Protein AF-A0A401YQS0-F1 (afdb_monomer)

pLDDT: mean 88.07, std 15.77, range [36.97, 98.5]

Secondary structure (DSSP, 8-state):
----S-HHHHHHHHHHHHTTPEEE-TT-----SSS-EEE--S--GGGB-TTS-B-S-EEEEEES-HHHHHHHHHHTT--EE--TT-SEEEEEEPPTTSPPPHHHHHHHHHHHHHTTT-EEESS--SSHHHHHHHHHHTTGGG-EEE--HHHHHHHB-TTS-B-S-EEEEEES-HHHHHHHHHTTSSEEE--SSTTS-EEEEPP--TT----------------

Mean predicted aligned error: 6.89 Å

Solvent-accessible surface area (backbone atoms only — not comparable to full-atom values): 12438 Å² total; per-residue (Å²): 133,80,78,71,47,38,60,47,55,52,53,18,51,52,49,37,44,78,73,62,34,44,81,39,59,56,84,62,80,83,69,66,92,85,56,34,34,41,30,44,53,86,78,55,75,86,24,42,46,90,81,23,45,38,73,33,73,41,64,29,41,38,34,46,61,63,48,59,54,33,44,33,26,11,60,50,68,43,50,48,33,37,66,81,90,50,56,56,50,70,29,38,34,46,34,63,89,53,80,85,36,50,48,30,33,47,32,53,42,26,52,58,38,37,77,70,69,29,44,41,41,69,41,65,22,69,44,69,72,57,31,52,52,53,37,53,78,71,64,21,79,76,16,29,37,32,32,26,33,60,52,42,70,69,15,40,48,44,76,38,36,49,73,34,68,37,64,27,49,67,48,55,63,62,68,62,50,50,59,48,55,46,70,46,71,41,48,68,47,75,49,97,47,89,92,45,54,35,29,42,33,37,72,80,57,95,83,68,91,73,93,72,92,73,87,70,86,72,83,81,84,81,134

Radius of gyration: 18.59 Å; Cα contacts (8 Å, |Δi|>4): 397; chains: 1; bounding box: 45×36×58 Å

Organism: NCBI:txid516124

Sequence (223 aa):
MTESTTGRYDAALDTLEDIGWTVLEADEEDVPEANPFLRLPVDEDDSFDADGNVVRELRVTWRGSAADAQVAFAAQGLVLVIPLTQDEGVATLLPQDTAARDLQRIMRVFAGLRARGYVAEGALAWANTDGWASVRSRGGDAGAVFWTTQNHENCFDRDCDLLLPLPLQWAGDERRLAEALAVCGLGVEVPDSEDVVFYLLPRSDASSASGVCRRTLASTGAG

Foldseek 3Di:
DPPDLQVLVVQLVVQCVVVFEAEAEQPDPDDPPPGWYKYFHNDCPVQADSNNFGPAKGKIWTAAQPQSSQLSSLLSQWWWQDDLVDRTDIIIIHTNPPDRALSSLQSVLLVVVVVVVAAEGEQCEQDPVVSVVVCVVSVRQQKYKYAHSVLQSVQAHSRRHGDAWRWIQMHHDQVVVVVSNVSSVFDWDRDPDNVGTITTGGPPDVPDDDDDDDPDPDPPDDD

Structure (mmCIF, N/CA/C/O backbone):
data_AF-A0A401YQS0-F1
#
_entry.id   AF-A0A401YQS0-F1
#
loop_
_atom_site.group_PDB
_atom_site.id
_atom_site.type_symbol
_atom_site.label_atom_id
_atom_site.label_alt_id
_atom_site.label_comp_id
_atom_site.label_asym_id
_atom_site.label_entity_id
_atom_site.label_seq_id
_atom_site.pdbx_PDB_ins_code
_atom_site.Cartn_x
_atom_site.Cartn_y
_atom_site.Cartn_z
_atom_site.occupancy
_atom_site.B_iso_or_equiv
_atom_site.auth_seq_id
_atom_site.auth_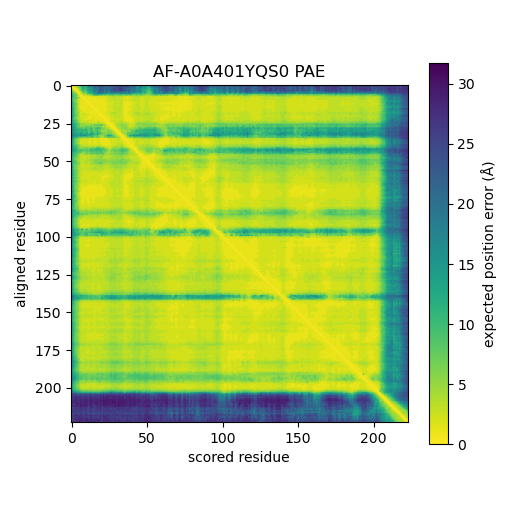comp_id
_atom_site.auth_asym_id
_atom_site.auth_atom_id
_atom_site.pdbx_PDB_model_num
ATOM 1 N N . MET A 1 1 ? -3.737 -3.316 -32.252 1.00 38.25 1 MET A N 1
ATOM 2 C CA . MET A 1 1 ? -4.085 -3.068 -30.845 1.00 38.25 1 MET A CA 1
ATOM 3 C C . MET A 1 1 ? -4.264 -4.425 -30.211 1.00 38.25 1 MET A C 1
ATOM 5 O O . MET A 1 1 ? -5.345 -4.990 -30.271 1.00 38.25 1 MET A O 1
ATOM 9 N N . THR A 1 2 ? -3.154 -5.011 -29.784 1.00 40.19 2 THR A N 1
ATOM 10 C CA . THR A 1 2 ? -3.142 -6.106 -28.820 1.00 40.19 2 THR A CA 1
ATOM 11 C C . THR A 1 2 ? -3.628 -5.495 -27.512 1.00 40.19 2 THR A C 1
ATOM 13 O O . THR A 1 2 ? -2.963 -4.620 -26.973 1.00 40.19 2 THR A O 1
ATOM 16 N N . GLU A 1 3 ? -4.850 -5.827 -27.093 1.00 44.94 3 GLU A N 1
ATOM 17 C CA . GLU A 1 3 ? -5.299 -5.547 -25.726 1.00 44.94 3 GLU A CA 1
ATOM 18 C C . GLU A 1 3 ? -4.303 -6.236 -24.795 1.00 44.94 3 GLU A C 1
ATOM 20 O O . GLU A 1 3 ? -4.101 -7.447 -24.915 1.00 44.94 3 GLU A O 1
ATOM 25 N N . SER A 1 4 ? -3.603 -5.447 -23.979 1.00 50.34 4 SER A N 1
ATOM 26 C CA . SER A 1 4 ? -2.529 -5.960 -23.142 1.00 50.34 4 SER A CA 1
ATOM 27 C C . SER A 1 4 ? -3.100 -6.958 -22.148 1.00 50.34 4 SER A C 1
ATOM 29 O O . SER A 1 4 ? -4.059 -6.681 -21.426 1.00 50.34 4 SER A O 1
ATOM 31 N N . THR A 1 5 ? -2.528 -8.154 -22.133 1.00 58.41 5 THR A N 1
ATOM 32 C CA . THR A 1 5 ? -2.899 -9.226 -21.216 1.00 58.41 5 THR A CA 1
ATOM 33 C C . THR A 1 5 ? -2.523 -8.903 -19.766 1.00 58.41 5 THR A C 1
ATOM 35 O O . THR A 1 5 ? -2.941 -9.639 -18.892 1.00 58.41 5 THR A O 1
ATOM 38 N N . THR A 1 6 ? -1.837 -7.793 -19.467 1.00 69.75 6 THR A N 1
ATOM 39 C CA . THR A 1 6 ? -1.218 -7.419 -18.174 1.00 69.75 6 THR A CA 1
ATOM 40 C C . THR A 1 6 ? -2.136 -6.708 -17.162 1.00 69.75 6 THR A C 1
ATOM 42 O O . THR A 1 6 ? -1.659 -6.019 -16.266 1.00 69.75 6 THR A O 1
ATOM 45 N N . GLY A 1 7 ? -3.458 -6.901 -17.211 1.00 86.38 7 GLY A N 1
ATOM 46 C CA . GLY A 1 7 ? -4.427 -5.990 -16.570 1.00 86.38 7 GLY A CA 1
ATOM 47 C C . GLY A 1 7 ? -4.255 -5.652 -15.071 1.00 86.38 7 GLY A C 1
ATOM 48 O O . GLY A 1 7 ? -4.685 -4.584 -14.647 1.00 86.38 7 GLY A O 1
ATOM 49 N N . ARG A 1 8 ? -3.633 -6.504 -14.238 1.00 89.94 8 ARG A N 1
ATOM 50 C CA . ARG A 1 8 ? -3.317 -6.152 -12.829 1.00 89.94 8 ARG A CA 1
ATOM 51 C C . ARG A 1 8 ? -2.070 -5.289 -12.691 1.00 89.94 8 ARG A C 1
ATOM 53 O O . ARG A 1 8 ? -2.001 -4.471 -11.780 1.00 89.94 8 ARG A O 1
ATOM 60 N N . TYR A 1 9 ? -1.081 -5.543 -13.536 1.00 92.06 9 TYR A N 1
ATOM 61 C CA . TYR A 1 9 ? 0.143 -4.764 -13.590 1.00 92.06 9 TYR A CA 1
ATOM 62 C C . TYR A 1 9 ? -0.173 -3.359 -14.092 1.00 92.06 9 TYR A C 1
ATOM 64 O O . TYR A 1 9 ? 0.108 -2.404 -13.377 1.00 92.06 9 TYR A O 1
ATOM 72 N N . ASP A 1 10 ? -0.914 -3.251 -15.195 1.00 92.56 10 ASP A N 1
ATOM 73 C CA . ASP A 1 10 ? -1.381 -1.972 -15.739 1.00 92.56 10 ASP A CA 1
ATOM 74 C C . ASP A 1 10 ? -2.199 -1.195 -14.701 1.00 92.56 10 ASP A C 1
ATOM 76 O O . ASP A 1 10 ? -1.913 -0.039 -14.425 1.00 92.56 10 ASP A O 1
ATOM 80 N N . ALA A 1 11 ? -3.131 -1.853 -14.002 1.00 93.88 11 ALA A N 1
ATOM 81 C CA . ALA A 1 11 ? -3.900 -1.200 -12.941 1.00 93.88 11 ALA A CA 1
ATOM 82 C C . ALA A 1 11 ? -3.031 -0.699 -11.767 1.00 93.88 11 ALA A C 1
ATOM 84 O O . ALA A 1 11 ? -3.423 0.231 -11.056 1.00 93.88 11 ALA A O 1
ATOM 85 N N . ALA A 1 12 ? -1.878 -1.327 -11.509 1.00 95.75 12 ALA A N 1
ATOM 86 C CA . ALA A 1 12 ? -0.927 -0.854 -10.505 1.00 95.75 12 ALA A CA 1
ATOM 87 C C . ALA A 1 12 ? -0.162 0.374 -11.016 1.00 95.75 12 ALA A C 1
ATOM 89 O O . ALA A 1 12 ? 0.041 1.310 -10.244 1.00 95.75 12 ALA A O 1
ATOM 90 N N . LEU A 1 13 ? 0.209 0.386 -12.300 1.00 95.75 13 LEU A N 1
ATOM 91 C CA . LEU A 1 13 ? 0.815 1.535 -12.973 1.00 95.75 13 LEU A CA 1
ATOM 92 C C . LEU A 1 13 ? -0.145 2.732 -12.996 1.00 95.75 13 LEU A C 1
ATOM 94 O O . LEU A 1 13 ? 0.231 3.798 -12.517 1.00 95.75 13 LEU A O 1
ATOM 98 N N . ASP A 1 14 ? -1.404 2.529 -13.393 1.00 96.06 14 ASP A N 1
ATOM 99 C CA . ASP A 1 14 ? -2.455 3.558 -13.365 1.00 96.06 14 ASP A CA 1
ATOM 100 C C . ASP A 1 14 ? -2.608 4.157 -11.956 1.00 96.06 14 ASP A C 1
ATOM 102 O O . ASP A 1 14 ? -2.698 5.369 -11.773 1.00 96.06 14 ASP A O 1
ATOM 106 N N . THR A 1 15 ? -2.581 3.300 -10.924 1.00 95.88 15 THR A N 1
ATOM 107 C CA . THR A 1 15 ? -2.663 3.741 -9.520 1.00 95.88 15 THR A CA 1
ATOM 108 C C . THR A 1 15 ? -1.482 4.640 -9.143 1.00 95.88 15 THR A C 1
ATOM 110 O O . THR A 1 15 ? -1.657 5.575 -8.363 1.00 95.88 15 THR A O 1
ATOM 113 N N . LEU A 1 16 ? -0.283 4.363 -9.665 1.00 96.69 16 LEU A N 1
ATOM 114 C CA . LEU A 1 16 ? 0.898 5.197 -9.440 1.00 96.69 16 LEU A CA 1
ATOM 115 C C . LEU A 1 16 ? 0.781 6.548 -10.149 1.00 96.69 16 LEU A C 1
ATOM 117 O O . LEU A 1 16 ? 1.064 7.583 -9.539 1.00 96.69 16 LEU A O 1
ATOM 121 N N . GLU A 1 17 ? 0.327 6.559 -11.398 1.00 96.12 17 GLU A N 1
ATOM 122 C CA . GLU A 1 17 ? 0.092 7.795 -12.149 1.00 96.12 17 GLU A CA 1
ATOM 123 C C . GLU A 1 17 ? -0.957 8.686 -11.472 1.00 96.12 17 GLU A C 1
ATOM 125 O O . GLU A 1 17 ? -0.738 9.891 -11.312 1.00 96.12 17 GLU A O 1
ATOM 130 N N . ASP A 1 18 ? -2.043 8.092 -10.966 1.00 95.50 18 ASP A N 1
ATOM 131 C CA . ASP A 1 18 ? -3.104 8.784 -10.222 1.00 95.50 18 ASP A CA 1
ATOM 132 C C . ASP A 1 18 ? -2.586 9.510 -8.966 1.00 95.50 18 ASP A C 1
ATOM 134 O O . ASP A 1 18 ? -3.153 10.528 -8.549 1.00 95.50 18 ASP A O 1
ATOM 138 N N . ILE A 1 19 ? -1.503 9.014 -8.358 1.00 93.94 19 ILE A N 1
ATOM 139 C CA . ILE A 1 19 ? -0.851 9.641 -7.196 1.00 93.94 19 ILE A CA 1
ATOM 140 C C . ILE A 1 19 ? 0.387 10.471 -7.576 1.00 93.94 19 ILE A C 1
ATOM 142 O O . ILE A 1 19 ? 1.111 10.939 -6.696 1.00 93.94 19 ILE A O 1
ATOM 146 N N . GLY A 1 20 ? 0.603 10.716 -8.871 1.00 94.94 20 GLY A N 1
ATOM 147 C CA . GLY A 1 20 ? 1.601 11.653 -9.387 1.00 94.94 20 GLY A CA 1
ATOM 148 C C . GLY A 1 20 ? 2.958 11.046 -9.740 1.00 94.94 20 GLY A C 1
ATOM 149 O O . GLY A 1 20 ? 3.924 11.797 -9.895 1.00 94.94 20 GLY A O 1
ATOM 150 N N . TRP A 1 21 ? 3.057 9.721 -9.861 1.00 96.31 21 TRP A N 1
ATOM 151 C CA . TRP A 1 21 ? 4.246 9.077 -10.421 1.00 96.31 21 TRP A CA 1
ATOM 152 C C . TRP A 1 21 ? 4.256 9.170 -11.943 1.00 96.31 21 TRP A C 1
ATOM 154 O O . TRP A 1 21 ? 3.218 9.256 -12.592 1.00 96.31 21 TRP A O 1
ATOM 164 N N . THR A 1 22 ? 5.452 9.134 -12.520 1.00 95.88 22 THR A N 1
ATOM 165 C CA . THR A 1 22 ? 5.647 8.989 -13.964 1.00 95.88 22 THR A CA 1
ATOM 166 C C . THR A 1 22 ? 6.037 7.551 -14.292 1.00 95.88 22 THR A C 1
ATOM 168 O O . THR A 1 22 ? 7.002 7.034 -13.726 1.00 95.88 22 THR A O 1
ATOM 171 N N . VAL A 1 23 ? 5.319 6.904 -15.208 1.00 95.12 23 VAL A N 1
ATOM 172 C CA . VAL A 1 23 ? 5.713 5.603 -15.763 1.00 95.12 23 VAL A CA 1
ATOM 173 C C . VAL A 1 23 ? 6.491 5.854 -17.053 1.00 95.12 23 VAL A C 1
ATOM 175 O O . VAL A 1 23 ? 6.006 6.552 -17.937 1.00 95.12 23 VAL A O 1
ATOM 178 N N . LEU A 1 24 ? 7.725 5.355 -17.117 1.00 94.38 24 LEU A N 1
ATOM 179 C CA . LEU A 1 24 ? 8.659 5.578 -18.223 1.00 94.38 24 LEU A CA 1
ATOM 180 C C . LEU A 1 24 ? 8.901 4.279 -18.983 1.00 94.38 24 LEU A C 1
ATOM 182 O O . LEU A 1 24 ? 9.140 3.230 -18.373 1.00 94.38 24 LEU A O 1
ATOM 186 N N . GLU A 1 25 ? 8.956 4.381 -20.304 1.00 92.94 25 GLU A N 1
ATOM 187 C CA . GLU A 1 25 ? 9.406 3.285 -21.158 1.00 92.94 25 GLU A CA 1
ATOM 188 C C . GLU A 1 25 ? 10.926 3.086 -21.039 1.00 92.94 25 GLU A C 1
ATOM 190 O O . GLU A 1 25 ? 11.682 3.954 -20.580 1.00 92.94 25 GLU A O 1
ATOM 195 N N . ALA A 1 26 ? 11.402 1.908 -21.436 1.00 89.00 26 ALA A N 1
ATOM 196 C CA . ALA A 1 26 ? 12.789 1.508 -21.221 1.00 89.00 26 ALA A CA 1
ATOM 197 C C . ALA A 1 26 ? 13.819 2.363 -21.981 1.00 89.00 26 ALA A C 1
ATOM 199 O O . ALA A 1 26 ? 14.946 2.539 -21.508 1.00 89.00 26 ALA A O 1
ATOM 200 N N . ASP A 1 27 ? 13.447 2.867 -23.157 1.00 87.19 27 ASP A N 1
ATOM 201 C CA . ASP A 1 27 ? 14.277 3.682 -24.047 1.00 87.19 27 ASP A CA 1
ATOM 202 C C . ASP A 1 27 ? 14.094 5.194 -23.842 1.00 87.19 27 ASP A C 1
ATOM 204 O O . ASP A 1 27 ? 14.745 5.993 -24.518 1.00 87.19 27 ASP A O 1
ATOM 208 N N . GLU A 1 28 ? 13.264 5.604 -22.881 1.00 87.88 28 GLU A N 1
ATOM 209 C CA . GLU A 1 28 ? 13.021 7.012 -22.591 1.00 87.88 28 GLU A CA 1
ATOM 210 C C . GLU A 1 28 ? 14.213 7.641 -21.848 1.00 87.88 28 GLU A C 1
ATOM 212 O O . GLU A 1 28 ? 14.493 7.333 -20.683 1.00 87.88 28 GLU A O 1
ATOM 217 N N . GLU A 1 29 ? 14.942 8.528 -22.535 1.00 80.25 29 GLU A N 1
ATOM 218 C CA . GLU A 1 29 ? 16.143 9.194 -22.007 1.00 80.25 29 GLU A CA 1
ATOM 219 C C . GLU A 1 29 ? 15.814 10.328 -21.019 1.00 80.25 29 GLU A C 1
ATOM 221 O O . GLU A 1 29 ? 16.579 10.573 -20.080 1.00 80.25 29 GLU A O 1
ATOM 226 N N . ASP A 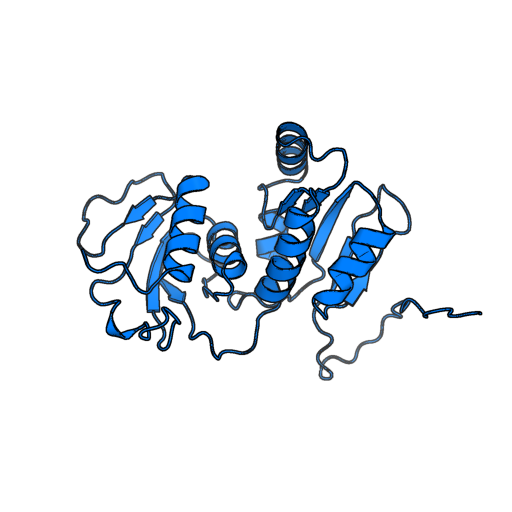1 30 ? 14.666 10.988 -21.195 1.00 83.31 30 ASP A N 1
ATOM 227 C CA . ASP A 1 30 ? 14.237 12.128 -20.387 1.00 83.31 30 ASP A CA 1
ATOM 228 C C . ASP A 1 30 ? 13.617 11.662 -19.061 1.00 83.31 30 ASP A C 1
ATOM 230 O O . ASP A 1 30 ? 12.409 11.500 -18.919 1.00 83.31 30 ASP A O 1
ATOM 234 N N . VAL A 1 31 ? 14.459 11.468 -18.044 1.00 80.62 31 VAL A N 1
ATOM 235 C CA . VAL A 1 31 ? 13.983 11.230 -16.674 1.00 80.62 31 VAL A CA 1
ATOM 236 C C . VAL A 1 31 ? 13.629 12.571 -16.036 1.00 80.62 31 VAL A C 1
ATOM 238 O O . VAL A 1 31 ? 14.514 13.422 -15.897 1.00 80.62 31 VAL A O 1
ATOM 241 N N . PRO A 1 32 ? 12.383 12.787 -15.581 1.00 77.88 32 PRO A N 1
ATOM 242 C CA . PRO A 1 32 ? 12.043 14.014 -14.877 1.00 77.88 32 PRO A CA 1
ATOM 243 C C . PRO A 1 32 ? 12.910 14.117 -13.622 1.00 77.88 32 PRO A C 1
ATOM 245 O O . PRO A 1 32 ? 12.854 13.223 -12.797 1.00 77.88 32 PRO A O 1
ATOM 248 N N . GLU A 1 33 ? 13.700 15.176 -13.421 1.00 76.75 33 GLU A N 1
ATOM 249 C CA . GLU A 1 33 ? 14.640 15.244 -12.281 1.00 76.75 33 GLU A CA 1
ATOM 250 C C . GLU A 1 33 ? 13.954 15.267 -10.904 1.00 76.75 33 GLU A C 1
ATOM 252 O O . GLU A 1 33 ? 14.551 14.812 -9.932 1.00 76.75 33 GLU A O 1
ATOM 257 N N . ALA A 1 34 ? 12.710 15.748 -10.809 1.00 78.88 34 ALA A N 1
ATOM 258 C CA . ALA A 1 34 ? 12.052 16.040 -9.530 1.00 78.88 34 ALA A CA 1
ATOM 259 C C . ALA A 1 34 ? 10.891 15.102 -9.144 1.00 78.88 34 ALA A C 1
ATOM 261 O O . ALA A 1 34 ? 10.449 15.152 -7.998 1.00 78.88 34 ALA A O 1
ATOM 262 N N . ASN A 1 35 ? 10.391 14.265 -10.060 1.00 87.19 35 ASN A N 1
ATOM 263 C CA . ASN A 1 35 ? 9.166 13.486 -9.831 1.00 87.19 35 ASN A CA 1
ATOM 264 C C . ASN A 1 35 ? 9.461 12.011 -9.530 1.00 87.19 35 ASN A C 1
ATOM 266 O O . ASN A 1 35 ? 10.411 11.456 -10.092 1.00 87.19 35 ASN A O 1
ATOM 270 N N . PRO A 1 36 ? 8.666 11.343 -8.681 1.00 95.88 36 PRO A N 1
ATOM 271 C CA . PRO A 1 36 ? 8.787 9.902 -8.527 1.00 95.88 36 PRO A CA 1
ATOM 272 C C . PRO A 1 36 ? 8.479 9.209 -9.861 1.00 95.88 36 PRO A C 1
ATOM 274 O O . PRO A 1 36 ? 7.626 9.668 -10.625 1.00 95.88 36 PRO A O 1
ATOM 277 N N . PHE A 1 37 ? 9.201 8.135 -10.167 1.00 96.44 37 PHE A N 1
ATOM 278 C CA . PHE A 1 37 ? 9.020 7.409 -11.417 1.00 96.44 37 PHE A CA 1
ATOM 279 C C . PHE A 1 37 ? 9.228 5.904 -11.266 1.00 96.44 37 PHE A C 1
ATOM 281 O O . PHE A 1 37 ? 9.963 5.433 -10.391 1.00 96.44 37 PHE A O 1
ATOM 288 N N . LEU A 1 38 ? 8.614 5.163 -12.184 1.00 96.31 38 LEU A N 1
ATOM 289 C CA . LEU A 1 38 ? 8.863 3.750 -12.423 1.00 96.31 38 LEU A CA 1
ATOM 290 C C . LEU A 1 38 ? 9.232 3.571 -13.897 1.00 96.31 38 LEU A C 1
ATOM 292 O O . LEU A 1 38 ? 8.455 3.941 -14.767 1.00 96.31 38 LEU A O 1
ATOM 296 N N . ARG A 1 39 ? 10.410 3.020 -14.187 1.00 95.50 39 ARG A N 1
ATOM 297 C CA . ARG A 1 39 ? 10.841 2.716 -15.553 1.00 95.50 39 ARG A CA 1
ATOM 298 C C . ARG A 1 39 ? 10.747 1.221 -15.822 1.00 95.50 39 ARG A C 1
ATOM 300 O O . ARG A 1 39 ? 11.364 0.418 -15.105 1.00 95.50 39 ARG A O 1
ATOM 307 N N . LEU A 1 40 ? 10.016 0.892 -16.878 1.00 94.38 40 LEU A N 1
ATOM 308 C CA . LEU A 1 40 ? 9.769 -0.467 -17.342 1.00 94.38 40 LEU A CA 1
ATOM 309 C C . LEU A 1 40 ? 10.999 -1.017 -18.093 1.00 94.38 40 LEU A C 1
ATOM 311 O O . LEU A 1 40 ? 11.786 -0.239 -18.639 1.00 94.38 40 LEU A O 1
ATOM 315 N N . PRO A 1 41 ? 11.257 -2.336 -18.074 1.00 92.50 41 PRO A N 1
ATOM 316 C CA . PRO A 1 41 ? 12.336 -2.937 -18.854 1.00 92.50 41 PRO A CA 1
ATOM 317 C C . PRO A 1 41 ? 11.938 -3.110 -20.327 1.00 92.50 41 PRO A C 1
ATOM 319 O O . PRO A 1 41 ? 10.764 -3.162 -20.656 1.00 92.50 41 PRO A O 1
ATOM 322 N N . VAL A 1 42 ? 12.933 -3.253 -21.213 1.00 84.75 42 VAL A N 1
ATOM 323 C CA . VAL A 1 42 ? 12.717 -3.375 -22.673 1.00 84.75 42 VAL A CA 1
ATOM 324 C C . VAL A 1 42 ? 11.901 -4.621 -23.047 1.00 84.75 42 VAL A C 1
ATOM 326 O O . VAL A 1 42 ? 11.134 -4.584 -24.000 1.00 84.75 42 VAL A O 1
ATOM 329 N N . ASP A 1 43 ? 12.070 -5.716 -22.302 1.00 82.25 43 ASP A N 1
ATOM 330 C CA . ASP A 1 43 ? 11.500 -7.026 -22.627 1.00 82.25 43 ASP A CA 1
ATOM 331 C C . ASP A 1 43 ? 10.658 -7.550 -21.450 1.00 82.25 43 ASP A C 1
ATOM 333 O O . ASP A 1 43 ? 11.131 -8.346 -20.632 1.00 82.25 43 ASP A O 1
ATOM 337 N N . GLU A 1 44 ? 9.411 -7.085 -21.329 1.00 82.94 44 GLU A N 1
ATOM 338 C CA . GLU A 1 44 ? 8.490 -7.546 -20.279 1.00 82.94 44 GLU A CA 1
ATOM 339 C C . GLU A 1 44 ? 7.610 -8.736 -20.694 1.00 82.94 44 GLU A C 1
ATOM 341 O O . GLU A 1 44 ? 7.195 -9.505 -19.826 1.00 82.94 44 GLU A O 1
ATOM 346 N N . ASP A 1 45 ? 7.406 -8.951 -22.001 1.00 79.69 45 ASP A N 1
ATOM 347 C CA . ASP A 1 45 ? 6.506 -9.974 -22.564 1.00 79.69 45 ASP A CA 1
ATOM 348 C C . ASP A 1 45 ? 6.783 -11.390 -22.029 1.00 79.69 45 ASP A C 1
ATOM 350 O O . ASP A 1 45 ? 5.864 -12.165 -21.765 1.00 79.69 45 ASP A O 1
ATOM 354 N N . ASP A 1 46 ? 8.054 -11.728 -21.799 1.00 86.19 46 ASP A N 1
ATOM 355 C CA . ASP A 1 46 ? 8.472 -13.037 -21.282 1.00 86.19 46 ASP A CA 1
ATOM 356 C C . ASP A 1 46 ? 8.204 -13.224 -19.773 1.00 86.19 46 ASP A C 1
ATOM 358 O O . ASP A 1 46 ? 8.440 -14.313 -19.228 1.00 86.19 46 ASP A O 1
ATOM 362 N N . SER A 1 47 ? 7.759 -12.170 -19.082 1.00 90.62 47 SER A N 1
ATOM 363 C CA . SER A 1 47 ? 7.491 -12.162 -17.640 1.00 90.62 47 SER A CA 1
ATOM 364 C C . SER A 1 47 ? 6.025 -12.394 -17.294 1.00 90.62 47 SER A C 1
ATOM 366 O O . SER A 1 47 ? 5.738 -12.707 -16.136 1.00 90.62 47 SER A O 1
ATOM 368 N N . PHE A 1 48 ? 5.121 -12.313 -18.273 1.00 90.12 48 PHE A N 1
ATOM 369 C CA . PHE A 1 48 ? 3.685 -12.501 -18.088 1.00 90.12 48 PHE A CA 1
ATOM 370 C C . PHE A 1 48 ? 3.176 -13.753 -18.813 1.00 90.12 48 PHE A C 1
ATOM 372 O O . PHE A 1 48 ? 3.675 -14.132 -19.871 1.00 90.12 48 PHE A O 1
ATOM 379 N N . ASP A 1 49 ? 2.179 -14.426 -18.238 1.00 88.88 49 ASP A N 1
ATOM 380 C CA . ASP A 1 49 ? 1.406 -15.434 -18.967 1.00 88.88 49 ASP A CA 1
ATOM 381 C C . ASP A 1 49 ? 0.263 -14.803 -19.784 1.00 88.88 49 ASP A C 1
ATOM 383 O O . ASP A 1 49 ? 0.025 -13.595 -19.754 1.00 88.88 49 ASP A O 1
ATOM 387 N N . ALA A 1 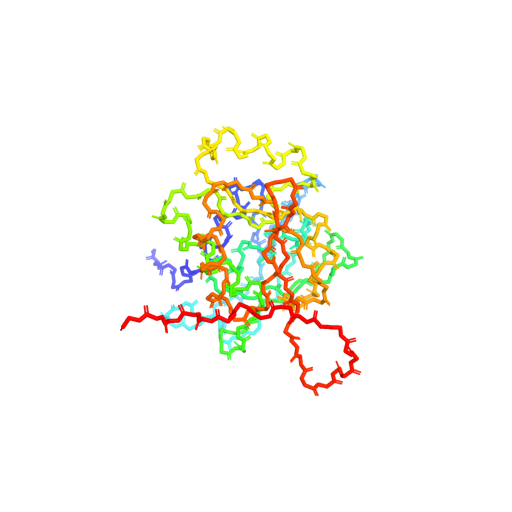50 ? -0.469 -15.638 -20.526 1.00 85.12 50 ALA A N 1
ATOM 388 C CA . ALA A 1 50 ? -1.602 -15.200 -21.343 1.00 85.12 50 ALA A CA 1
ATOM 389 C C . ALA A 1 50 ? -2.776 -14.624 -20.526 1.00 85.12 50 ALA A C 1
ATOM 391 O O . ALA A 1 50 ? -3.675 -14.024 -21.109 1.00 85.12 50 ALA A O 1
ATOM 392 N N . ASP A 1 51 ? -2.780 -14.813 -19.205 1.00 81.12 51 ASP A N 1
ATOM 393 C CA . ASP A 1 51 ? -3.786 -14.281 -18.287 1.00 81.12 51 ASP A CA 1
ATOM 394 C C . ASP A 1 51 ? -3.280 -13.020 -17.551 1.00 81.12 51 ASP A C 1
ATOM 396 O O . ASP A 1 51 ? -3.983 -12.490 -16.685 1.00 81.12 51 ASP A O 1
ATOM 400 N N . GLY A 1 52 ? -2.065 -12.547 -17.862 1.00 80.31 52 GLY A N 1
ATOM 401 C CA . GLY A 1 52 ? -1.464 -11.367 -17.239 1.00 80.31 52 GLY A CA 1
ATOM 402 C C . GLY A 1 52 ? -0.817 -11.595 -15.893 1.00 80.31 52 GLY A C 1
ATOM 403 O O . GLY A 1 52 ? -0.512 -10.624 -15.196 1.00 80.31 52 GLY A O 1
ATOM 404 N N . ASN A 1 53 ? -0.643 -12.846 -15.474 1.00 86.31 53 ASN A N 1
ATOM 405 C CA . ASN A 1 53 ? 0.040 -13.125 -14.224 1.00 86.31 53 ASN A CA 1
ATOM 406 C C . ASN A 1 53 ? 1.546 -13.039 -14.442 1.00 86.31 53 ASN A C 1
ATOM 408 O O . ASN A 1 53 ? 2.079 -13.564 -15.418 1.00 86.31 53 ASN A O 1
ATOM 412 N N . VAL A 1 54 ? 2.240 -12.444 -13.476 1.00 89.50 54 VAL A N 1
ATOM 413 C CA . VAL A 1 54 ? 3.702 -12.452 -13.431 1.00 89.50 54 VAL A CA 1
ATOM 414 C C . VAL A 1 54 ? 4.167 -13.891 -13.187 1.00 89.50 54 VAL A C 1
ATOM 416 O O . VAL A 1 54 ? 3.898 -14.460 -12.125 1.00 89.50 54 VAL A O 1
ATOM 419 N N . VAL A 1 55 ? 4.848 -14.488 -14.164 1.00 92.62 55 VAL A N 1
ATOM 420 C CA . VAL A 1 55 ? 5.397 -15.858 -14.109 1.00 92.62 55 VAL A CA 1
ATOM 421 C C . VAL A 1 55 ? 6.916 -15.889 -13.962 1.00 92.62 55 VAL A C 1
ATOM 423 O O . VAL A 1 55 ? 7.488 -16.934 -13.645 1.00 92.62 55 VAL A O 1
ATOM 426 N N . ARG A 1 56 ? 7.587 -14.753 -14.169 1.00 91.69 56 ARG A N 1
ATOM 427 C CA . ARG A 1 56 ? 9.022 -14.573 -13.919 1.00 91.69 56 ARG A CA 1
ATOM 428 C C . ARG A 1 56 ? 9.271 -13.245 -13.229 1.00 91.69 56 ARG A C 1
ATOM 430 O O . ARG A 1 56 ? 8.477 -12.323 -13.347 1.00 91.69 56 ARG A O 1
ATOM 437 N N . GLU A 1 57 ? 10.380 -13.167 -12.503 1.00 94.56 57 GLU A N 1
ATOM 438 C CA . GLU A 1 57 ? 10.800 -11.914 -11.880 1.00 94.56 57 GLU A CA 1
ATOM 439 C C . GLU A 1 57 ? 11.008 -10.827 -12.939 1.00 94.56 57 GLU A C 1
ATOM 441 O O . GLU A 1 57 ? 11.792 -11.012 -13.872 1.00 94.56 57 GLU A O 1
ATOM 446 N N . LEU A 1 58 ? 10.357 -9.681 -12.745 1.00 94.38 58 LEU A N 1
ATOM 447 C CA . LEU A 1 58 ? 10.515 -8.500 -13.588 1.00 94.38 58 LEU A CA 1
ATOM 448 C C . LEU A 1 58 ? 11.286 -7.434 -12.806 1.00 94.38 58 LEU A C 1
ATOM 450 O O . LEU A 1 58 ? 10.917 -7.073 -11.686 1.00 94.38 58 LEU A O 1
ATOM 454 N N . ARG A 1 59 ? 12.385 -6.938 -13.378 1.00 95.62 59 ARG A N 1
ATOM 455 C CA . ARG A 1 59 ? 13.198 -5.879 -12.766 1.00 95.62 59 ARG A CA 1
ATOM 456 C C . ARG A 1 59 ? 12.818 -4.534 -13.353 1.00 95.62 59 ARG A C 1
ATOM 458 O O . ARG A 1 59 ? 12.942 -4.339 -14.556 1.00 95.62 59 ARG A O 1
ATOM 465 N N . VAL A 1 60 ? 12.429 -3.612 -12.486 1.00 95.88 60 VAL A N 1
ATOM 466 C CA . VAL A 1 60 ? 12.051 -2.243 -12.850 1.00 95.88 60 VAL A CA 1
ATOM 467 C C . VAL A 1 60 ? 13.002 -1.265 -12.175 1.00 95.88 60 VAL A C 1
ATOM 469 O O . VAL A 1 60 ? 13.468 -1.510 -11.058 1.00 95.88 60 VAL A O 1
ATOM 472 N N . THR A 1 61 ? 13.318 -0.162 -12.847 1.00 95.88 61 THR A N 1
ATOM 473 C CA . THR A 1 61 ? 14.040 0.939 -12.193 1.00 95.88 61 THR A CA 1
ATOM 474 C C . THR A 1 61 ? 13.015 1.840 -11.524 1.00 95.88 61 THR A C 1
ATOM 476 O O . THR A 1 61 ? 11.943 2.066 -12.075 1.00 95.88 61 THR A O 1
ATOM 479 N N . TRP A 1 62 ? 13.314 2.351 -10.341 1.00 96.50 62 TRP A N 1
ATOM 480 C CA . TRP A 1 62 ? 12.371 3.166 -9.586 1.00 96.50 62 TRP A CA 1
ATOM 481 C C . TRP A 1 62 ? 13.082 4.328 -8.903 1.00 96.50 62 TRP A C 1
ATOM 483 O O . TRP A 1 62 ? 14.278 4.247 -8.613 1.00 96.50 62 TRP A O 1
ATOM 493 N N . ARG A 1 63 ? 12.321 5.383 -8.614 1.00 95.94 63 ARG A N 1
ATOM 494 C CA . ARG A 1 63 ? 12.695 6.458 -7.696 1.00 95.94 63 ARG A CA 1
ATOM 495 C C . ARG A 1 63 ? 11.452 7.046 -7.051 1.00 95.94 63 ARG A C 1
ATOM 497 O O . ARG A 1 63 ? 10.492 7.337 -7.756 1.00 95.94 63 ARG A O 1
ATOM 504 N N . GLY A 1 64 ? 11.474 7.281 -5.744 1.00 94.88 64 GLY A N 1
ATOM 505 C CA . GLY A 1 64 ? 10.358 7.885 -5.019 1.00 94.88 64 GLY A CA 1
ATOM 506 C C . GLY A 1 64 ? 10.132 7.256 -3.651 1.00 94.88 64 GLY A C 1
ATOM 507 O O . GLY A 1 64 ? 11.070 6.825 -2.989 1.00 94.88 64 GLY A O 1
ATOM 508 N N . SER A 1 65 ? 8.873 7.202 -3.212 1.00 95.62 65 SER A N 1
ATOM 509 C CA . SER A 1 65 ? 8.509 6.486 -1.988 1.00 95.62 65 SER A CA 1
ATOM 510 C C . SER A 1 65 ? 8.355 4.992 -2.267 1.00 95.62 65 SER A C 1
ATOM 512 O O . SER A 1 65 ? 7.491 4.580 -3.041 1.00 95.62 65 SER A O 1
ATOM 514 N N . ALA A 1 66 ? 9.144 4.160 -1.585 1.00 96.12 66 ALA A N 1
ATOM 515 C CA . ALA A 1 66 ? 8.962 2.711 -1.641 1.00 96.12 66 ALA A CA 1
ATOM 516 C C . ALA A 1 66 ? 7.550 2.297 -1.187 1.00 96.12 66 ALA A C 1
ATOM 518 O O . ALA A 1 66 ? 6.960 1.391 -1.770 1.00 96.12 66 ALA A O 1
ATOM 519 N N . ALA A 1 67 ? 6.989 2.997 -0.195 1.00 96.56 67 ALA A N 1
ATOM 520 C CA . ALA A 1 67 ? 5.671 2.700 0.349 1.00 96.56 67 ALA A CA 1
ATOM 521 C C . ALA A 1 67 ? 4.558 2.872 -0.690 1.00 96.56 67 ALA A C 1
ATOM 523 O O . ALA A 1 67 ? 3.713 1.988 -0.822 1.00 96.56 67 ALA A O 1
ATOM 524 N N . ASP A 1 68 ? 4.579 3.972 -1.444 1.00 96.81 68 ASP A N 1
ATOM 525 C CA . ASP A 1 68 ? 3.586 4.246 -2.488 1.00 96.81 68 ASP A CA 1
ATOM 526 C C . ASP A 1 68 ? 3.614 3.148 -3.559 1.00 96.81 68 ASP A C 1
ATOM 528 O O . ASP A 1 68 ? 2.584 2.547 -3.877 1.00 96.81 68 ASP A O 1
ATOM 532 N N . ALA A 1 69 ? 4.816 2.813 -4.039 1.00 97.19 69 ALA A N 1
ATOM 533 C CA . ALA A 1 69 ? 5.034 1.744 -5.007 1.00 97.19 69 ALA A CA 1
ATOM 534 C C . ALA A 1 69 ? 4.573 0.376 -4.479 1.00 97.19 69 ALA A C 1
ATOM 536 O O . ALA A 1 69 ? 3.799 -0.324 -5.132 1.00 97.19 69 ALA A O 1
ATOM 537 N N . GLN A 1 70 ? 4.980 -0.007 -3.270 1.00 97.62 70 GLN A N 1
ATOM 538 C CA . GLN A 1 70 ? 4.590 -1.286 -2.677 1.00 97.62 70 GLN A CA 1
ATOM 539 C C . GLN A 1 70 ? 3.077 -1.382 -2.443 1.00 97.62 70 GLN A C 1
ATOM 541 O O . GLN A 1 70 ? 2.487 -2.430 -2.713 1.00 97.62 70 GLN A O 1
ATOM 546 N N . VAL A 1 71 ? 2.430 -0.307 -1.980 1.00 98.06 71 VAL A N 1
ATOM 547 C CA . VAL A 1 71 ? 0.978 -0.261 -1.747 1.00 98.06 71 VAL A CA 1
ATOM 548 C C . VAL A 1 71 ? 0.197 -0.361 -3.056 1.00 98.06 71 VAL A C 1
ATOM 550 O O . VAL A 1 71 ? -0.747 -1.155 -3.116 1.00 98.06 71 VAL A O 1
ATOM 553 N N . ALA A 1 72 ? 0.592 0.378 -4.099 1.00 97.75 72 ALA A N 1
ATOM 554 C CA . ALA A 1 72 ? -0.070 0.343 -5.405 1.00 97.75 72 ALA A CA 1
ATOM 555 C C . ALA A 1 72 ? -0.059 -1.073 -6.002 1.00 97.75 72 ALA A C 1
ATOM 557 O O . ALA A 1 72 ? -1.104 -1.615 -6.370 1.00 97.75 72 ALA A O 1
ATOM 558 N N . PHE A 1 73 ? 1.101 -1.732 -5.988 1.00 97.12 73 PHE A N 1
ATOM 559 C CA . PHE A 1 73 ? 1.237 -3.105 -6.473 1.00 97.12 73 PHE A CA 1
ATOM 560 C C . PHE A 1 73 ? 0.499 -4.116 -5.582 1.00 97.12 73 PHE A C 1
ATOM 562 O O . PHE A 1 73 ? -0.215 -4.992 -6.081 1.00 97.12 73 PHE A O 1
ATOM 569 N N . ALA A 1 74 ? 0.594 -3.985 -4.257 1.00 96.81 74 ALA A N 1
ATOM 570 C CA . ALA A 1 74 ? -0.098 -4.878 -3.331 1.00 96.81 74 ALA A CA 1
ATOM 571 C C . ALA A 1 74 ? -1.628 -4.774 -3.427 1.00 96.81 74 ALA A C 1
ATOM 573 O O . ALA A 1 74 ? -2.316 -5.783 -3.241 1.00 96.81 74 ALA A O 1
ATOM 574 N N . ALA A 1 75 ? -2.171 -3.596 -3.758 1.00 96.00 75 ALA A N 1
ATOM 575 C CA . ALA A 1 75 ? -3.598 -3.398 -4.009 1.00 96.00 75 ALA A CA 1
ATOM 576 C C . ALA A 1 75 ? -4.116 -4.236 -5.186 1.00 96.00 75 ALA A C 1
ATOM 578 O O . ALA A 1 75 ? -5.257 -4.699 -5.139 1.00 96.00 75 ALA A O 1
ATOM 579 N N . GLN A 1 76 ? -3.261 -4.498 -6.177 1.00 94.62 76 GLN A N 1
ATOM 580 C CA . GLN A 1 76 ? -3.555 -5.361 -7.323 1.00 94.62 76 GLN A CA 1
ATOM 581 C C . GLN A 1 76 ? -3.145 -6.824 -7.098 1.00 94.62 76 GLN A C 1
ATOM 583 O O . GLN A 1 76 ? -3.218 -7.650 -8.006 1.00 94.62 76 GLN A O 1
ATOM 588 N N . GLY A 1 77 ? -2.738 -7.186 -5.876 1.00 92.88 77 GLY A N 1
ATOM 589 C CA . GLY A 1 77 ? -2.316 -8.547 -5.549 1.00 92.88 77 GLY A CA 1
ATOM 590 C C . GLY A 1 77 ? -0.947 -8.923 -6.118 1.00 92.88 77 GLY A C 1
ATOM 591 O O . GLY A 1 77 ? -0.672 -10.110 -6.283 1.00 92.88 77 GLY A O 1
ATOM 592 N N . LEU A 1 78 ? -0.090 -7.935 -6.381 1.00 94.38 78 LEU A N 1
ATOM 593 C CA . LEU A 1 78 ? 1.291 -8.106 -6.831 1.00 94.38 78 LEU A CA 1
ATOM 594 C C . LEU A 1 78 ? 2.280 -7.854 -5.678 1.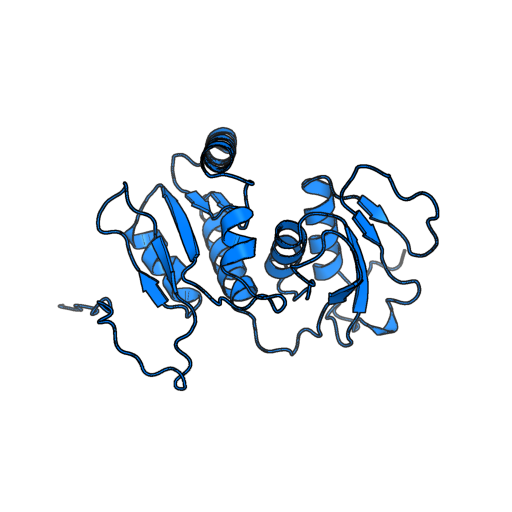00 94.38 78 LEU A C 1
ATOM 596 O O . LEU A 1 78 ? 1.898 -7.293 -4.649 1.00 94.38 78 LEU A O 1
ATOM 600 N N . VAL A 1 79 ? 3.529 -8.315 -5.807 1.00 96.00 79 VAL A N 1
ATOM 601 C CA . VAL A 1 79 ? 4.597 -8.071 -4.817 1.00 96.00 79 VAL A CA 1
ATOM 602 C C . VAL A 1 79 ? 5.760 -7.375 -5.502 1.00 96.00 79 VAL A C 1
ATOM 604 O O . VAL A 1 79 ? 6.465 -7.999 -6.291 1.00 96.00 79 VAL A O 1
ATOM 607 N N . LEU A 1 80 ? 5.973 -6.106 -5.166 1.00 96.81 80 LEU A N 1
ATOM 608 C CA . LEU A 1 80 ? 7.131 -5.340 -5.604 1.00 96.81 80 LEU A CA 1
ATOM 609 C C . LEU A 1 80 ? 8.144 -5.247 -4.456 1.00 96.81 80 LEU A C 1
ATOM 611 O O . LEU A 1 80 ? 7.890 -4.604 -3.442 1.00 96.81 80 LEU A O 1
ATOM 615 N N . VAL A 1 81 ? 9.286 -5.910 -4.606 1.00 96.69 81 VAL A N 1
ATOM 616 C CA . VAL A 1 81 ? 10.379 -5.896 -3.630 1.00 96.69 81 VAL A CA 1
ATOM 617 C C . VAL A 1 81 ? 11.245 -4.670 -3.872 1.00 96.69 81 VAL A C 1
ATOM 619 O O . VAL A 1 81 ? 11.857 -4.546 -4.938 1.00 96.69 81 VAL A O 1
ATOM 622 N N . ILE A 1 82 ? 11.321 -3.787 -2.876 1.00 95.56 82 ILE A N 1
ATOM 623 C CA . ILE A 1 82 ? 12.052 -2.520 -2.959 1.00 95.56 82 ILE A CA 1
ATOM 624 C C . ILE A 1 82 ? 13.090 -2.428 -1.834 1.00 95.56 82 ILE A C 1
ATOM 626 O O . ILE A 1 82 ? 12.740 -2.589 -0.663 1.00 95.56 82 ILE A O 1
ATOM 630 N N . PRO A 1 83 ? 14.370 -2.141 -2.134 1.00 90.62 83 PRO A N 1
ATOM 631 C CA . PRO A 1 83 ? 15.352 -1.822 -1.103 1.00 90.62 83 PRO A CA 1
ATOM 632 C C . PRO A 1 83 ? 14.959 -0.549 -0.330 1.00 90.62 83 PRO A C 1
ATOM 634 O O . PRO A 1 83 ? 15.098 0.556 -0.837 1.00 90.62 83 PRO A O 1
ATOM 637 N N . LEU A 1 84 ? 14.523 -0.694 0.926 1.00 87.06 84 LEU A N 1
ATOM 638 C CA . LEU A 1 84 ? 14.005 0.418 1.746 1.00 87.06 84 LEU A CA 1
ATOM 639 C C . LEU A 1 84 ? 15.067 1.432 2.217 1.00 87.06 84 LEU A C 1
ATOM 641 O O . LEU A 1 84 ? 14.743 2.423 2.860 1.00 87.06 84 LEU A O 1
ATOM 645 N N . THR A 1 85 ? 16.352 1.183 1.955 1.00 85.06 85 THR A N 1
ATOM 646 C CA . THR A 1 85 ? 17.461 2.063 2.376 1.00 85.06 85 THR A CA 1
ATOM 647 C C . THR A 1 85 ? 17.874 3.069 1.303 1.00 85.06 85 THR A C 1
ATOM 649 O O . THR A 1 85 ? 18.906 3.722 1.447 1.00 85.06 85 THR A O 1
ATOM 652 N N . GLN A 1 86 ? 17.147 3.113 0.192 1.00 90.00 86 GLN A N 1
ATOM 653 C CA . GLN A 1 86 ? 17.425 3.946 -0.971 1.00 90.00 86 GLN A CA 1
ATOM 654 C C . GLN A 1 86 ? 16.127 4.641 -1.379 1.00 90.00 86 GLN A C 1
ATOM 656 O O . GLN A 1 86 ? 15.049 4.136 -1.088 1.00 90.00 86 GLN A O 1
ATOM 661 N N . ASP A 1 87 ? 16.237 5.792 -2.026 1.00 90.88 87 ASP A N 1
ATOM 662 C CA . ASP A 1 87 ? 15.134 6.533 -2.647 1.00 90.88 87 ASP A CA 1
ATOM 663 C C . ASP A 1 87 ? 15.072 6.319 -4.168 1.00 90.88 87 ASP A C 1
ATOM 665 O O . ASP A 1 87 ? 14.133 6.773 -4.819 1.00 90.88 87 ASP A O 1
ATOM 669 N N . GLU A 1 88 ? 16.043 5.593 -4.725 1.00 94.75 88 GLU A N 1
ATOM 670 C CA . GLU A 1 88 ? 16.087 5.127 -6.107 1.00 94.75 88 GLU A CA 1
ATOM 671 C C . GLU A 1 88 ? 16.852 3.808 -6.238 1.00 94.75 88 GLU A C 1
ATOM 673 O O . GLU A 1 88 ? 17.691 3.459 -5.405 1.00 94.75 88 GLU A O 1
ATOM 678 N N . GLY A 1 89 ? 16.598 3.073 -7.318 1.00 94.94 89 GLY A N 1
ATOM 679 C CA . GLY A 1 89 ? 17.372 1.886 -7.653 1.00 94.94 89 GLY A CA 1
ATOM 680 C C . GLY A 1 89 ? 16.601 0.897 -8.509 1.00 94.94 89 GLY A C 1
ATOM 681 O O . GLY A 1 89 ? 15.813 1.269 -9.372 1.00 94.94 89 GLY A O 1
ATOM 682 N N . VAL A 1 90 ? 16.842 -0.392 -8.266 1.00 96.00 90 VAL A N 1
ATOM 683 C CA . VAL A 1 90 ? 16.154 -1.489 -8.957 1.00 96.00 90 VAL A CA 1
ATOM 684 C C . VAL A 1 90 ? 15.219 -2.187 -7.979 1.00 96.00 90 VAL A C 1
ATOM 686 O O . VAL A 1 90 ? 15.647 -2.630 -6.913 1.00 96.00 90 VAL A O 1
ATOM 689 N N . ALA A 1 91 ? 13.952 -2.294 -8.361 1.00 96.81 91 ALA A N 1
ATOM 690 C CA . ALA A 1 91 ? 12.936 -3.068 -7.669 1.00 96.81 91 ALA A CA 1
ATOM 691 C C . ALA A 1 91 ? 12.653 -4.360 -8.443 1.00 96.81 91 ALA A C 1
ATOM 693 O O . ALA A 1 91 ? 12.919 -4.458 -9.644 1.00 96.81 91 ALA A O 1
ATOM 694 N N . THR A 1 92 ? 12.147 -5.375 -7.746 1.00 96.56 92 THR A N 1
ATOM 695 C CA . THR A 1 92 ? 11.836 -6.683 -8.343 1.00 96.56 92 THR A CA 1
ATOM 696 C C . THR A 1 92 ? 10.375 -7.024 -8.113 1.00 96.56 92 THR A C 1
ATOM 698 O O . THR A 1 92 ? 9.949 -7.201 -6.976 1.00 96.56 92 THR A O 1
ATOM 701 N N . LEU A 1 93 ? 9.607 -7.134 -9.188 1.00 95.62 93 LEU A N 1
ATOM 702 C CA . LEU A 1 93 ? 8.255 -7.671 -9.162 1.00 95.62 93 LEU A CA 1
ATOM 703 C C . LEU A 1 93 ? 8.337 -9.202 -9.159 1.00 95.62 93 LEU A C 1
ATOM 705 O O . LEU A 1 93 ? 8.943 -9.791 -10.056 1.00 95.62 93 LEU A O 1
ATOM 709 N N . LEU A 1 94 ? 7.771 -9.844 -8.137 1.00 94.94 94 LEU A N 1
ATOM 710 C CA . LEU A 1 94 ? 7.849 -11.297 -7.968 1.00 94.94 94 LEU A CA 1
ATOM 711 C C . LEU A 1 94 ? 6.721 -12.040 -8.706 1.00 94.94 94 LEU A C 1
ATOM 713 O O . LEU A 1 94 ? 5.625 -11.492 -8.853 1.00 94.94 94 LEU A O 1
ATOM 717 N N . PRO A 1 95 ? 6.942 -13.318 -9.074 1.00 91.56 95 PRO A N 1
ATOM 718 C CA . PRO A 1 95 ? 5.895 -14.191 -9.594 1.00 91.56 95 PRO A CA 1
ATOM 719 C C . PRO A 1 95 ? 4.697 -14.356 -8.647 1.00 91.56 95 PRO A C 1
ATOM 721 O O . PRO A 1 95 ? 4.847 -14.419 -7.421 1.00 91.56 95 PRO A O 1
ATOM 724 N N . GLN A 1 96 ? 3.497 -14.473 -9.221 1.00 82.88 96 GLN A N 1
ATOM 725 C CA . GLN A 1 96 ? 2.228 -14.474 -8.477 1.00 82.88 96 GLN A CA 1
ATOM 726 C C . GLN A 1 96 ? 1.987 -15.747 -7.642 1.00 82.88 96 GLN A C 1
ATOM 728 O O . GLN A 1 96 ? 1.158 -15.741 -6.733 1.00 82.88 96 GLN A O 1
ATOM 733 N N . ASP A 1 97 ? 2.696 -16.839 -7.924 1.00 77.81 97 ASP A N 1
ATOM 734 C CA . ASP A 1 97 ? 2.633 -18.088 -7.153 1.00 77.81 97 ASP A CA 1
ATOM 735 C C . ASP A 1 97 ? 3.428 -18.035 -5.833 1.00 77.81 97 ASP A C 1
ATOM 737 O O . ASP A 1 97 ? 3.378 -18.972 -5.027 1.00 77.81 97 ASP A O 1
ATOM 741 N N . THR A 1 98 ? 4.104 -16.916 -5.563 1.00 75.19 98 THR A N 1
ATOM 742 C CA . THR A 1 98 ? 4.737 -16.641 -4.273 1.00 75.19 98 THR A CA 1
ATOM 743 C C . THR A 1 98 ? 3.682 -16.570 -3.163 1.00 75.19 98 THR A C 1
ATOM 745 O O . THR A 1 98 ? 2.576 -16.056 -3.344 1.00 75.19 98 THR A O 1
ATOM 748 N N . ALA A 1 99 ? 4.012 -17.079 -1.972 1.00 80.38 99 ALA A N 1
ATOM 749 C CA . ALA A 1 99 ? 3.119 -16.989 -0.822 1.00 80.38 99 ALA A CA 1
ATOM 750 C C . ALA A 1 99 ? 2.706 -15.530 -0.555 1.00 80.38 99 ALA A C 1
ATOM 752 O O . ALA A 1 99 ? 3.554 -14.641 -0.501 1.00 80.38 99 ALA A O 1
ATOM 753 N N . ALA A 1 100 ? 1.402 -15.304 -0.355 1.00 83.94 100 ALA A N 1
ATOM 754 C CA . ALA A 1 100 ? 0.866 -13.960 -0.168 1.00 83.94 100 ALA A CA 1
ATOM 755 C C . ALA A 1 100 ? 1.511 -13.263 1.037 1.00 83.94 100 ALA A C 1
ATOM 757 O O . ALA A 1 100 ? 1.408 -13.774 2.166 1.00 83.94 100 ALA A O 1
ATOM 758 N N . ARG A 1 101 ? 2.093 -12.091 0.773 1.00 93.62 101 ARG A N 1
ATOM 759 C CA . ARG A 1 101 ? 2.766 -11.224 1.751 1.00 93.62 101 ARG A CA 1
ATOM 760 C C . ARG A 1 101 ? 1.767 -10.498 2.635 1.00 93.62 101 ARG A C 1
ATOM 762 O O . ARG A 1 101 ? 0.605 -10.320 2.247 1.00 93.62 101 ARG A O 1
ATOM 769 N N . ASP A 1 102 ? 2.199 -10.076 3.815 1.00 96.50 102 ASP A N 1
ATOM 770 C CA . ASP A 1 102 ? 1.301 -9.430 4.778 1.00 96.50 102 ASP A CA 1
ATOM 771 C C . ASP A 1 102 ? 0.661 -8.156 4.203 1.00 96.50 102 ASP A C 1
ATOM 773 O O . ASP A 1 102 ? -0.557 -7.987 4.318 1.00 96.50 102 ASP A O 1
ATOM 777 N N . LEU A 1 103 ? 1.417 -7.330 3.468 1.00 97.19 103 LEU A N 1
ATOM 778 C CA . LEU A 1 103 ? 0.874 -6.139 2.805 1.00 97.19 103 LEU A CA 1
ATOM 779 C C . LEU A 1 103 ? -0.269 -6.475 1.833 1.00 97.19 103 LEU A C 1
ATOM 781 O O . LEU A 1 103 ? -1.314 -5.831 1.863 1.00 97.19 103 LEU A O 1
ATOM 785 N N . GLN A 1 104 ? -0.133 -7.525 1.017 1.00 95.81 104 GLN A N 1
ATOM 786 C CA . GLN A 1 104 ? -1.187 -7.938 0.079 1.00 95.81 104 GLN A CA 1
ATOM 787 C C . GLN A 1 104 ? -2.465 -8.375 0.803 1.00 95.81 104 GLN A C 1
ATOM 789 O O . GLN A 1 104 ? -3.581 -8.101 0.352 1.00 95.81 104 GLN A O 1
ATOM 794 N N . ARG A 1 105 ? -2.323 -9.066 1.941 1.00 95.88 105 ARG A N 1
ATOM 795 C CA . ARG A 1 105 ? -3.468 -9.499 2.757 1.00 95.88 105 ARG A CA 1
ATOM 796 C C . ARG A 1 105 ? -4.201 -8.299 3.342 1.00 95.88 105 ARG A C 1
ATOM 798 O O . ARG A 1 105 ? -5.432 -8.272 3.305 1.00 95.88 105 ARG A O 1
ATOM 805 N N . ILE A 1 106 ? -3.455 -7.311 3.832 1.00 97.94 106 ILE A N 1
ATOM 806 C CA . ILE A 1 106 ? -4.000 -6.054 4.352 1.00 97.94 106 ILE A CA 1
ATOM 807 C C . ILE A 1 106 ? -4.726 -5.297 3.234 1.00 97.94 106 ILE A C 1
ATOM 809 O O . ILE A 1 106 ? -5.900 -4.958 3.389 1.00 97.94 106 ILE A O 1
ATOM 813 N N . MET A 1 107 ? -4.087 -5.118 2.074 1.00 98.00 107 MET A N 1
ATOM 814 C CA . MET A 1 107 ? -4.679 -4.389 0.950 1.00 98.00 107 MET A CA 1
ATOM 815 C C . MET A 1 107 ? -5.950 -5.054 0.409 1.00 98.00 107 MET A C 1
ATOM 817 O O . MET A 1 107 ? -6.906 -4.360 0.055 1.00 98.00 107 MET A O 1
ATOM 821 N N . ARG A 1 108 ? -6.029 -6.391 0.428 1.00 96.81 108 ARG A N 1
ATOM 822 C CA . ARG A 1 108 ? -7.260 -7.125 0.093 1.00 96.81 108 ARG A CA 1
ATOM 823 C C . ARG A 1 108 ? -8.402 -6.820 1.064 1.00 96.81 108 ARG A C 1
ATOM 825 O O . ARG A 1 108 ? -9.540 -6.633 0.630 1.00 96.81 108 ARG A O 1
ATOM 832 N N . VAL A 1 109 ? -8.123 -6.760 2.368 1.00 97.75 109 VAL A N 1
ATOM 833 C CA . VAL A 1 109 ? -9.124 -6.355 3.369 1.00 97.75 109 VAL A CA 1
ATOM 834 C C . VAL A 1 109 ? -9.555 -4.907 3.134 1.00 97.75 109 VAL A C 1
ATOM 836 O O . VAL A 1 109 ? -10.753 -4.617 3.143 1.00 97.75 109 VAL A O 1
ATOM 839 N N . PHE A 1 110 ? -8.606 -4.014 2.846 1.00 98.19 110 PHE A N 1
ATOM 840 C CA . PHE A 1 110 ? -8.879 -2.599 2.592 1.00 98.19 110 PHE A CA 1
ATOM 841 C C . PHE A 1 110 ? -9.742 -2.399 1.344 1.00 98.19 110 PHE A C 1
ATOM 843 O O . PHE A 1 110 ? -10.688 -1.618 1.383 1.00 98.19 110 PHE A O 1
ATOM 850 N N . ALA A 1 111 ? -9.520 -3.169 0.275 1.00 97.31 111 ALA A N 1
ATOM 851 C CA . ALA A 1 111 ? -10.406 -3.180 -0.890 1.00 97.31 111 ALA A CA 1
ATOM 852 C C . ALA A 1 111 ? -11.852 -3.554 -0.512 1.00 97.31 111 ALA A C 1
ATOM 854 O O . ALA A 1 111 ? -12.808 -2.907 -0.944 1.00 97.31 111 ALA A O 1
ATOM 855 N N . GLY A 1 112 ? -12.023 -4.551 0.362 1.00 97.12 112 GLY A N 1
ATOM 856 C CA . GLY A 1 112 ? -13.334 -4.922 0.893 1.00 97.12 112 GLY A CA 1
ATOM 857 C C . GLY A 1 112 ? -13.981 -3.833 1.756 1.00 97.12 112 GLY A C 1
ATOM 858 O O . GLY A 1 112 ? -15.206 -3.698 1.751 1.00 97.12 112 GLY A O 1
ATOM 859 N N . LEU A 1 113 ? -13.197 -3.062 2.509 1.00 97.06 113 LEU A N 1
ATOM 860 C CA . LEU A 1 113 ? -13.689 -1.924 3.292 1.00 97.06 113 LEU A CA 1
ATOM 861 C C . LEU A 1 113 ? -14.076 -0.743 2.390 1.00 97.06 113 LEU A C 1
ATOM 863 O O . LEU A 1 113 ? -15.160 -0.183 2.566 1.00 97.06 113 LEU A O 1
ATOM 867 N N . ARG A 1 114 ? -13.270 -0.433 1.366 1.00 97.00 114 ARG A N 1
ATOM 868 C CA . ARG A 1 114 ? -13.585 0.578 0.339 1.00 97.00 114 ARG A CA 1
ATOM 869 C C . ARG A 1 114 ? -14.898 0.275 -0.375 1.00 97.00 114 ARG A C 1
ATOM 871 O O . ARG A 1 114 ? -15.751 1.150 -0.486 1.00 97.00 114 ARG A O 1
ATOM 878 N N . ALA A 1 115 ? -15.135 -0.986 -0.741 1.00 96.38 115 ALA A N 1
ATOM 879 C CA . ALA A 1 115 ? -16.407 -1.421 -1.328 1.00 96.38 115 ALA A CA 1
ATOM 880 C C . ALA A 1 115 ? -17.629 -1.208 -0.405 1.00 96.38 115 ALA A C 1
ATOM 882 O O . ALA A 1 115 ? -18.768 -1.228 -0.867 1.00 96.38 115 ALA A O 1
ATOM 883 N N . ARG A 1 116 ? -17.408 -1.000 0.900 1.00 95.56 116 ARG A N 1
ATOM 884 C CA . ARG A 1 116 ? -18.439 -0.692 1.905 1.00 95.56 116 ARG A CA 1
ATOM 885 C C . ARG A 1 116 ? -18.502 0.798 2.265 1.00 95.56 116 ARG A C 1
ATOM 887 O O . ARG A 1 116 ? -19.227 1.152 3.191 1.00 95.56 116 ARG A O 1
ATOM 894 N N . GLY A 1 117 ? -17.766 1.652 1.551 1.00 95.62 117 GLY A N 1
ATOM 895 C CA . GLY A 1 117 ? -17.769 3.105 1.727 1.00 95.62 117 GLY A CA 1
ATOM 896 C C . GLY A 1 117 ? -16.766 3.647 2.748 1.00 95.62 117 GLY A C 1
ATOM 897 O O . GLY A 1 117 ? -16.850 4.824 3.081 1.00 95.62 117 GLY A O 1
ATOM 898 N N . TYR A 1 118 ? -15.834 2.831 3.250 1.00 97.38 118 TYR A N 1
ATOM 899 C CA . TYR A 1 118 ? -14.748 3.324 4.107 1.00 97.38 118 TYR A CA 1
ATOM 900 C C . TYR A 1 118 ? -13.634 3.955 3.270 1.00 97.38 118 TYR A C 1
ATOM 902 O O . TYR A 1 118 ? -13.304 3.457 2.193 1.00 97.38 118 TYR A O 1
ATOM 910 N N . VAL A 1 119 ? -12.963 4.967 3.822 1.00 97.75 119 VAL A N 1
ATOM 911 C CA . VAL A 1 119 ? -11.631 5.371 3.347 1.00 97.75 119 VAL A CA 1
ATOM 912 C C . VAL A 1 119 ? -10.607 4.411 3.955 1.00 97.75 119 VAL A C 1
ATOM 914 O O . VAL A 1 119 ? -10.232 4.568 5.113 1.00 97.75 119 VAL A O 1
ATOM 917 N N . ALA A 1 120 ? -10.202 3.380 3.207 1.00 97.88 120 ALA A N 1
ATOM 918 C CA . ALA A 1 120 ? -9.256 2.363 3.673 1.00 97.88 1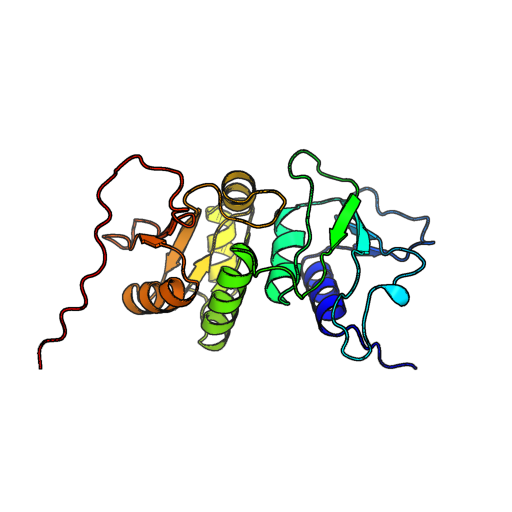20 ALA A CA 1
ATOM 919 C C . ALA A 1 120 ? -7.994 2.334 2.801 1.00 97.88 120 ALA A C 1
ATOM 921 O O . ALA A 1 120 ? -8.017 1.752 1.714 1.00 97.88 120 ALA A O 1
ATOM 922 N N . GLU A 1 121 ? -6.918 2.971 3.275 1.00 97.81 121 GLU A N 1
ATOM 923 C CA . GLU A 1 121 ? -5.743 3.315 2.460 1.00 97.81 121 GLU A CA 1
ATOM 924 C C . GLU A 1 121 ? -4.416 2.976 3.147 1.00 97.81 121 GLU A C 1
ATOM 926 O O . GLU A 1 121 ? -4.221 3.236 4.336 1.00 97.81 121 GLU A O 1
ATOM 931 N N . GLY A 1 122 ? -3.485 2.414 2.380 1.00 97.56 122 GLY A N 1
ATOM 932 C CA . GLY A 1 122 ? -2.113 2.203 2.826 1.00 97.56 122 GLY A CA 1
ATOM 933 C C . GLY A 1 122 ? -1.247 3.424 2.548 1.00 97.56 122 GLY A C 1
ATOM 934 O O . GLY A 1 122 ? -1.420 4.051 1.512 1.00 97.56 122 GLY A O 1
ATOM 935 N N . ALA A 1 123 ? -0.330 3.755 3.462 1.00 96.50 123 ALA A N 1
ATOM 936 C CA . ALA A 1 123 ? 0.639 4.845 3.296 1.00 96.50 123 ALA A CA 1
ATOM 937 C C . ALA A 1 123 ? 0.017 6.181 2.822 1.00 96.50 123 ALA A C 1
ATOM 939 O O . ALA A 1 123 ? 0.624 6.922 2.063 1.00 96.50 123 ALA A O 1
ATOM 940 N N . LEU A 1 124 ? -1.193 6.505 3.295 1.00 96.75 124 LEU A N 1
ATOM 941 C CA . LEU A 1 124 ? -2.048 7.561 2.730 1.00 96.75 124 LEU A CA 1
ATOM 942 C C . LEU A 1 124 ? -1.393 8.953 2.679 1.00 96.75 124 LEU A C 1
ATOM 944 O O . LEU A 1 124 ? -1.752 9.786 1.848 1.00 96.75 124 LEU A O 1
ATOM 948 N N . ALA A 1 125 ? -0.508 9.236 3.629 1.00 95.88 125 ALA A N 1
ATOM 949 C CA . ALA A 1 125 ? 0.245 10.476 3.712 1.00 95.88 125 ALA A CA 1
ATOM 950 C C . ALA A 1 125 ? 1.495 10.274 4.571 1.00 95.88 125 ALA A C 1
ATOM 952 O O . ALA A 1 125 ? 1.556 9.342 5.379 1.00 95.88 125 ALA A O 1
ATOM 953 N N . TRP A 1 126 ? 2.443 11.210 4.480 1.00 93.50 126 TRP A N 1
ATOM 954 C CA . TRP A 1 126 ? 3.661 11.180 5.289 1.00 93.50 126 TRP A CA 1
ATOM 955 C C . TRP A 1 126 ? 3.378 11.169 6.800 1.00 93.50 126 TRP A C 1
ATOM 957 O O . TRP A 1 126 ? 3.951 10.364 7.536 1.00 93.50 126 TRP A O 1
ATOM 967 N N . ALA A 1 127 ? 2.458 12.024 7.262 1.00 94.25 127 ALA A N 1
ATOM 968 C CA . ALA A 1 127 ? 2.116 12.193 8.673 1.00 94.25 127 ALA A CA 1
ATOM 969 C C . ALA A 1 127 ? 0.603 12.098 8.940 1.00 94.25 127 ALA A C 1
ATOM 971 O O . ALA A 1 127 ? -0.229 12.291 8.052 1.00 94.25 127 ALA A O 1
ATOM 972 N N . ASN A 1 128 ? 0.235 11.849 10.204 1.00 94.06 128 ASN A N 1
ATOM 973 C CA . ASN A 1 128 ? -1.161 11.652 10.620 1.00 94.06 128 ASN A CA 1
ATOM 974 C C . ASN A 1 128 ? -2.058 12.856 10.299 1.00 94.06 128 ASN A C 1
ATOM 976 O O . ASN A 1 128 ? -3.196 12.677 9.873 1.00 94.06 128 ASN A O 1
ATOM 980 N N . THR A 1 129 ? -1.561 14.081 10.505 1.00 95.25 129 THR A N 1
ATOM 981 C CA . THR A 1 129 ? -2.331 15.312 10.263 1.00 95.25 129 THR A CA 1
ATOM 982 C C . THR A 1 129 ? -2.768 15.420 8.803 1.00 95.25 129 THR A C 1
ATOM 984 O O . THR A 1 129 ? -3.935 15.716 8.535 1.00 95.25 129 THR A O 1
ATOM 987 N N . ASP A 1 130 ? -1.855 15.126 7.876 1.00 96.38 130 ASP A N 1
ATOM 988 C CA . ASP A 1 130 ? -2.112 15.163 6.435 1.00 96.38 130 ASP A CA 1
ATOM 989 C C . ASP A 1 130 ? -3.021 14.005 6.008 1.00 96.38 130 ASP A C 1
ATOM 991 O O . ASP A 1 130 ? -3.960 14.203 5.235 1.00 96.38 130 ASP A O 1
ATOM 995 N N . GLY A 1 131 ? -2.827 12.820 6.597 1.00 96.38 131 GLY A N 1
ATOM 996 C CA . GLY A 1 131 ? -3.709 11.671 6.388 1.00 96.38 131 GLY A CA 1
ATOM 997 C C . GLY A 1 131 ? -5.158 11.990 6.760 1.00 96.38 131 GLY A C 1
ATOM 998 O O . GLY A 1 131 ? -6.066 11.802 5.955 1.00 96.38 131 GLY A O 1
ATOM 999 N N . TRP A 1 132 ? -5.387 12.587 7.932 1.00 96.69 132 TRP A N 1
ATOM 1000 C CA . TRP A 1 132 ? -6.726 13.012 8.348 1.00 96.69 132 TRP A CA 1
ATOM 1001 C C . TRP A 1 132 ? -7.307 14.142 7.494 1.00 96.69 132 TRP A C 1
ATOM 1003 O O . TRP A 1 132 ? -8.521 14.192 7.289 1.00 96.69 132 TRP A O 1
ATOM 1013 N N . ALA A 1 133 ? -6.476 15.055 6.982 1.00 96.62 133 ALA A N 1
ATOM 1014 C CA . ALA A 1 133 ? -6.932 16.058 6.023 1.00 96.62 133 ALA A CA 1
ATOM 1015 C C . ALA A 1 133 ? -7.424 15.406 4.716 1.00 96.62 133 ALA A C 1
ATOM 1017 O O . ALA A 1 133 ? -8.482 15.789 4.215 1.00 96.62 133 ALA A O 1
ATOM 1018 N N . SER A 1 134 ? -6.714 14.383 4.226 1.00 95.38 134 SER A N 1
ATOM 1019 C CA . SER A 1 134 ? -7.108 13.578 3.061 1.00 95.38 134 SER A CA 1
ATOM 1020 C C . SER A 1 134 ? -8.396 12.781 3.309 1.00 95.38 134 SER A C 1
ATOM 1022 O O . SER A 1 134 ? -9.304 12.790 2.482 1.00 95.38 134 SER A O 1
ATOM 1024 N N . VAL A 1 135 ? -8.547 12.155 4.481 1.00 96.56 135 VAL A N 1
ATOM 1025 C CA . VAL A 1 135 ? -9.788 11.444 4.848 1.00 96.56 135 VAL A CA 1
ATOM 1026 C C . VAL A 1 135 ? -10.995 12.388 4.826 1.00 96.56 135 VAL A C 1
ATOM 1028 O O . VAL A 1 135 ? -12.023 12.061 4.230 1.00 96.56 135 VAL A O 1
ATOM 1031 N N . ARG A 1 136 ? -10.870 13.582 5.421 1.00 96.19 136 ARG A N 1
ATOM 1032 C CA . ARG A 1 136 ? -11.954 14.577 5.456 1.00 96.19 136 ARG A CA 1
ATOM 1033 C C . ARG A 1 136 ? -12.333 15.087 4.069 1.00 96.19 136 ARG A C 1
ATOM 1035 O O . ARG A 1 136 ? -13.519 15.226 3.783 1.00 96.19 136 ARG A O 1
ATOM 1042 N N . SER A 1 137 ? -11.360 15.337 3.189 1.00 95.25 137 SER A N 1
ATOM 1043 C CA . SER A 1 137 ? -11.652 15.796 1.821 1.00 95.25 137 SER A CA 1
ATOM 1044 C C . SER A 1 137 ? -12.406 14.748 0.994 1.00 95.25 137 SER A C 1
ATOM 1046 O O . SER A 1 137 ? -13.156 15.108 0.088 1.00 95.25 137 SER A O 1
ATOM 1048 N N . ARG A 1 138 ? -12.270 13.465 1.353 1.00 93.75 138 ARG A N 1
ATOM 1049 C CA . ARG A 1 138 ? -12.980 12.325 0.754 1.00 93.75 138 ARG A CA 1
ATOM 1050 C C . ARG A 1 138 ? -14.307 11.989 1.452 1.00 93.75 138 ARG A C 1
ATOM 1052 O O . ARG A 1 138 ? -14.953 11.015 1.078 1.00 93.75 138 ARG A O 1
ATOM 1059 N N . GLY A 1 139 ? -14.721 12.761 2.463 1.00 90.69 139 GLY A N 1
ATOM 1060 C CA . GLY A 1 139 ? -15.947 12.505 3.229 1.00 90.69 139 GLY A CA 1
ATOM 1061 C C . GLY A 1 139 ? -15.873 11.273 4.140 1.00 90.69 139 GLY A C 1
ATOM 1062 O O . GLY A 1 139 ? -16.906 10.702 4.486 1.00 90.69 139 GLY A O 1
ATOM 1063 N N . GLY A 1 140 ? -14.666 10.855 4.534 1.00 81.56 140 GLY A N 1
ATOM 1064 C CA . GLY A 1 140 ? -14.421 9.654 5.340 1.00 81.56 140 GLY A CA 1
ATOM 1065 C C . GLY A 1 140 ? -14.789 9.762 6.823 1.00 81.56 140 GLY A C 1
ATOM 1066 O O . GLY A 1 140 ? -14.448 8.869 7.592 1.00 81.56 140 GLY A O 1
ATOM 1067 N N . ASP A 1 141 ? -15.505 10.811 7.238 1.00 79.00 141 ASP A N 1
ATOM 1068 C CA . ASP A 1 141 ? -15.928 11.011 8.633 1.00 79.00 141 ASP A CA 1
ATOM 1069 C C . ASP A 1 141 ? -16.857 9.888 9.133 1.00 79.00 141 ASP A C 1
ATOM 1071 O O . ASP A 1 141 ? -16.958 9.640 10.331 1.00 79.00 141 ASP A O 1
ATOM 1075 N N . ALA A 1 142 ? -17.522 9.177 8.214 1.00 83.31 142 ALA A N 1
ATOM 1076 C CA . ALA A 1 142 ? -18.369 8.027 8.526 1.00 83.31 142 ALA A CA 1
ATOM 1077 C C . ALA A 1 142 ? -17.589 6.707 8.709 1.00 83.31 142 ALA A C 1
ATOM 1079 O O . ALA A 1 142 ? -18.166 5.723 9.178 1.00 83.31 142 ALA A O 1
ATOM 1080 N N . GLY A 1 143 ? -16.309 6.661 8.326 1.00 96.00 143 GLY A N 1
ATOM 1081 C CA . GLY A 1 143 ? -15.494 5.454 8.407 1.00 96.00 143 GLY A CA 1
ATOM 1082 C C . GLY A 1 143 ? -14.157 5.581 7.680 1.00 96.00 143 GLY A C 1
ATOM 1083 O O . GLY A 1 143 ? -14.117 5.790 6.464 1.00 96.00 143 GLY A O 1
ATOM 1084 N N . ALA A 1 144 ? -13.062 5.373 8.406 1.00 97.81 144 ALA A N 1
ATOM 1085 C CA . ALA A 1 144 ? -11.718 5.377 7.843 1.00 97.81 144 ALA A CA 1
ATOM 1086 C C . ALA A 1 144 ? -10.807 4.376 8.555 1.00 97.81 144 ALA A C 1
ATOM 1088 O O . ALA A 1 144 ? -10.977 4.109 9.743 1.00 97.81 144 ALA A O 1
ATOM 1089 N N . VAL A 1 145 ? -9.826 3.842 7.831 1.00 98.06 145 VAL A N 1
ATOM 1090 C CA . VAL A 1 145 ? -8.694 3.108 8.398 1.00 98.06 145 VAL A CA 1
ATOM 1091 C C . VAL A 1 145 ? -7.465 3.293 7.510 1.00 98.06 145 VAL A C 1
ATOM 1093 O O . VAL A 1 145 ? -7.515 3.037 6.313 1.00 98.06 145 VAL A O 1
ATOM 1096 N N . PHE A 1 146 ? -6.355 3.772 8.057 1.00 98.25 146 PHE A N 1
ATOM 1097 C CA . PHE A 1 146 ? -5.144 3.994 7.266 1.00 98.25 146 PHE A CA 1
ATOM 1098 C C . PHE A 1 146 ? -3.880 3.965 8.120 1.00 98.25 146 PHE A C 1
ATOM 1100 O O . PHE A 1 146 ? -3.932 4.092 9.342 1.00 98.25 146 PHE A O 1
ATOM 1107 N N . TRP A 1 147 ? -2.725 3.845 7.475 1.00 98.50 147 TRP A N 1
ATOM 1108 C CA . TRP A 1 147 ? -1.428 4.136 8.091 1.00 98.50 147 TRP A CA 1
ATOM 1109 C C . TRP A 1 147 ? -0.666 5.170 7.255 1.00 98.50 147 TRP A C 1
ATOM 1111 O O . TRP A 1 147 ? -1.028 5.443 6.111 1.00 98.50 147 TRP A O 1
ATOM 1121 N N . THR A 1 148 ? 0.377 5.766 7.831 1.00 98.00 148 THR A N 1
ATOM 1122 C CA . THR A 1 148 ? 1.212 6.778 7.167 1.00 98.00 148 THR A CA 1
ATOM 1123 C C . THR A 1 148 ? 2.420 6.164 6.466 1.00 98.00 148 THR A C 1
ATOM 1125 O O . THR A 1 148 ? 2.855 5.071 6.825 1.00 98.00 148 THR A O 1
ATOM 1128 N N . THR A 1 149 ? 3.019 6.883 5.518 1.00 95.94 149 THR A N 1
ATOM 1129 C CA . THR A 1 149 ? 4.284 6.500 4.867 1.00 95.94 149 THR A CA 1
ATOM 1130 C C . THR A 1 149 ? 5.372 6.206 5.901 1.00 95.94 149 THR A C 1
ATOM 1132 O O . THR A 1 149 ? 6.009 5.159 5.842 1.00 95.94 149 THR A O 1
ATOM 1135 N N . GLN A 1 150 ? 5.492 7.046 6.937 1.00 94.81 150 GLN A N 1
ATOM 1136 C CA . GLN A 1 150 ? 6.448 6.827 8.025 1.00 94.81 150 GLN A CA 1
ATOM 1137 C C . GLN A 1 150 ? 6.213 5.494 8.756 1.00 94.81 150 GLN A C 1
ATOM 1139 O O . GLN A 1 150 ? 7.165 4.793 9.090 1.00 94.81 150 GLN A O 1
ATOM 1144 N N . ASN A 1 151 ? 4.958 5.118 9.022 1.00 96.69 151 ASN A N 1
ATOM 1145 C CA . ASN A 1 151 ? 4.672 3.821 9.640 1.00 96.69 151 ASN A CA 1
ATOM 1146 C C . ASN A 1 151 ? 5.007 2.671 8.684 1.00 96.69 151 ASN A C 1
ATOM 1148 O O . ASN A 1 151 ? 5.482 1.636 9.132 1.00 96.69 151 ASN A O 1
ATOM 1152 N N . HIS A 1 152 ? 4.799 2.850 7.377 1.00 96.81 152 HIS A N 1
ATOM 1153 C CA . HIS A 1 152 ? 5.120 1.829 6.385 1.00 96.81 152 HIS A CA 1
ATOM 1154 C C . HIS A 1 152 ? 6.617 1.491 6.383 1.00 96.81 152 HIS A C 1
ATOM 1156 O O . HIS A 1 152 ? 6.978 0.331 6.565 1.00 96.81 152 HIS A O 1
ATOM 1162 N N . GLU A 1 153 ? 7.468 2.514 6.279 1.00 93.69 153 GLU A N 1
ATOM 1163 C CA . GLU A 1 153 ? 8.932 2.378 6.243 1.00 93.69 153 GLU A CA 1
ATOM 1164 C C . GLU A 1 153 ? 9.513 1.724 7.506 1.00 93.69 153 GLU A C 1
ATOM 1166 O O . GLU A 1 153 ? 10.565 1.093 7.454 1.00 93.69 153 GLU A O 1
ATOM 1171 N N . ASN A 1 154 ? 8.832 1.865 8.647 1.00 95.12 154 ASN A N 1
ATOM 1172 C CA . ASN A 1 154 ? 9.279 1.291 9.914 1.00 95.12 154 ASN A CA 1
ATOM 1173 C C . ASN A 1 154 ? 8.714 -0.108 10.186 1.00 95.12 154 ASN A C 1
ATOM 1175 O O . ASN A 1 154 ? 9.324 -0.872 10.934 1.00 95.12 154 ASN A O 1
ATOM 1179 N N . CYS A 1 155 ? 7.535 -0.435 9.655 1.00 97.25 155 CYS A N 1
ATOM 1180 C CA . CYS A 1 155 ? 6.809 -1.641 10.044 1.00 97.25 155 CYS A CA 1
ATOM 1181 C C . CYS A 1 155 ? 6.928 -2.788 9.040 1.00 97.25 155 CYS A C 1
ATOM 1183 O O . CYS A 1 155 ? 6.776 -3.933 9.463 1.00 97.25 155 CYS A O 1
ATOM 1185 N N . PHE A 1 156 ? 7.197 -2.516 7.763 1.00 96.75 156 PHE A N 1
ATOM 1186 C CA . PHE A 1 156 ? 7.364 -3.545 6.734 1.00 96.75 156 PHE A CA 1
ATOM 1187 C C . PHE A 1 156 ? 8.836 -3.775 6.394 1.00 96.75 156 PHE A C 1
ATOM 1189 O O . PHE A 1 156 ? 9.661 -2.868 6.488 1.00 96.75 156 PHE A O 1
ATOM 1196 N N . ASP A 1 157 ? 9.170 -4.998 5.988 1.00 95.81 157 ASP A N 1
ATOM 1197 C CA . ASP A 1 157 ? 10.427 -5.261 5.297 1.00 95.81 157 ASP A CA 1
ATOM 1198 C C . ASP A 1 157 ? 10.324 -4.981 3.791 1.00 95.81 157 ASP A C 1
ATOM 1200 O O . ASP A 1 157 ? 9.269 -4.666 3.236 1.00 95.81 157 ASP A O 1
ATOM 1204 N N . ARG A 1 158 ? 11.462 -5.120 3.106 1.00 95.19 158 ARG A N 1
ATOM 1205 C CA . ARG A 1 158 ? 11.549 -4.972 1.648 1.00 95.19 158 ARG A CA 1
ATOM 1206 C C . ARG A 1 158 ? 10.667 -5.958 0.875 1.00 95.19 158 ARG A C 1
ATOM 1208 O O . ARG A 1 158 ? 10.370 -5.699 -0.285 1.00 95.19 158 ARG A O 1
ATOM 1215 N N . ASP A 1 159 ? 10.315 -7.087 1.491 1.00 94.62 159 ASP A N 1
ATOM 1216 C CA . ASP A 1 159 ? 9.563 -8.187 0.890 1.00 94.62 159 ASP A CA 1
ATOM 1217 C C . ASP A 1 159 ? 8.050 -8.048 1.170 1.00 94.62 159 ASP A C 1
ATOM 1219 O O . ASP A 1 159 ? 7.267 -8.934 0.818 1.00 94.62 159 ASP A O 1
ATOM 1223 N N . CYS A 1 160 ? 7.633 -6.905 1.734 1.00 96.12 160 CYS A N 1
ATOM 1224 C CA . CYS A 1 160 ? 6.260 -6.544 2.079 1.00 96.12 160 CYS A CA 1
ATOM 1225 C C . CYS A 1 160 ? 5.652 -7.367 3.230 1.00 96.12 160 CYS A C 1
ATOM 1227 O O . CYS A 1 160 ? 4.420 -7.432 3.360 1.00 96.12 160 CYS A O 1
ATOM 1229 N N . ASP A 1 161 ? 6.489 -7.983 4.067 1.00 96.38 161 ASP A N 1
ATOM 1230 C CA . ASP A 1 161 ? 6.069 -8.675 5.283 1.00 96.38 161 ASP A CA 1
ATOM 1231 C C . ASP A 1 161 ? 6.182 -7.760 6.508 1.00 96.38 161 ASP A C 1
ATOM 1233 O O . ASP A 1 161 ? 7.023 -6.861 6.583 1.00 96.38 161 ASP A O 1
ATOM 1237 N N . LEU A 1 162 ? 5.274 -7.948 7.468 1.00 96.56 162 LEU A N 1
ATOM 1238 C CA . LEU A 1 162 ? 5.165 -7.062 8.617 1.00 96.56 162 LEU A CA 1
ATOM 1239 C C . LEU A 1 162 ? 6.175 -7.472 9.701 1.00 96.56 162 LEU A C 1
ATOM 1241 O O . LEU A 1 162 ? 6.051 -8.539 10.297 1.00 96.56 162 LEU A O 1
ATOM 1245 N N . LEU A 1 163 ? 7.153 -6.612 9.991 1.00 96.19 163 LEU A N 1
ATOM 1246 C CA . LEU A 1 163 ? 8.205 -6.836 10.991 1.00 96.19 163 LEU A CA 1
ATOM 1247 C C . LEU A 1 163 ? 7.837 -6.332 12.386 1.00 96.19 163 LEU A C 1
ATOM 1249 O O . LEU A 1 163 ? 8.215 -6.939 13.389 1.00 96.19 163 LEU A O 1
ATOM 1253 N N . LEU A 1 164 ? 7.123 -5.208 12.459 1.00 96.75 164 LEU A N 1
ATOM 1254 C CA . LEU A 1 164 ? 6.734 -4.551 13.708 1.00 96.75 164 LEU A CA 1
ATOM 1255 C C . LEU A 1 164 ? 5.223 -4.303 13.741 1.00 96.75 164 LEU A C 1
ATOM 1257 O O . LEU A 1 164 ? 4.595 -4.248 12.687 1.00 96.75 164 LEU A O 1
ATOM 1261 N N . PRO A 1 165 ? 4.616 -4.128 14.931 1.00 97.88 165 PRO A N 1
ATOM 1262 C CA . PRO A 1 165 ? 3.223 -3.709 15.031 1.00 97.88 165 PRO A CA 1
ATOM 1263 C C . PRO A 1 165 ? 2.949 -2.455 14.192 1.00 97.88 165 PRO A C 1
ATOM 1265 O O . PRO A 1 165 ? 3.603 -1.432 14.387 1.00 97.88 165 PRO A O 1
ATOM 1268 N N . LEU A 1 166 ? 1.985 -2.535 13.274 1.00 98.31 166 LEU A N 1
ATOM 1269 C CA . LEU A 1 166 ? 1.578 -1.431 12.411 1.00 98.31 166 LEU A CA 1
ATOM 1270 C C . LEU A 1 166 ? 0.414 -0.671 13.054 1.00 98.31 166 LEU A C 1
ATOM 1272 O O . LEU A 1 166 ? -0.691 -1.222 13.113 1.00 98.31 166 LEU A O 1
ATOM 1276 N N . PRO A 1 167 ? 0.619 0.576 13.507 1.00 98.12 167 PRO A N 1
ATOM 1277 C CA . PRO A 1 167 ? -0.470 1.405 14.000 1.00 98.12 167 PRO A CA 1
ATOM 1278 C C . PRO A 1 167 ? -1.370 1.869 12.848 1.00 98.12 167 PRO A C 1
ATOM 1280 O O . PRO A 1 167 ? -0.895 2.455 11.870 1.00 98.12 167 PRO A O 1
ATOM 1283 N N . LEU A 1 168 ? -2.678 1.668 13.001 1.00 98.25 168 LEU A N 1
ATOM 1284 C CA . LEU A 1 168 ? -3.701 2.134 12.070 1.00 98.25 168 LEU A CA 1
ATOM 1285 C C . LEU A 1 168 ? -4.521 3.265 12.696 1.00 98.25 168 LEU A C 1
ATOM 1287 O O . LEU A 1 168 ? -5.193 3.090 13.716 1.00 98.25 168 LEU A O 1
ATOM 1291 N N . GLN A 1 169 ? -4.493 4.422 12.043 1.00 97.62 169 GLN A N 1
ATOM 1292 C CA . GLN A 1 169 ? -5.444 5.500 12.281 1.00 97.62 169 GLN A CA 1
ATOM 1293 C C . GLN A 1 169 ? -6.828 5.031 11.842 1.00 97.62 169 GLN A C 1
ATOM 1295 O O . GLN A 1 169 ? -6.938 4.346 10.824 1.00 97.62 169 GLN A O 1
ATOM 1300 N N . TRP A 1 170 ? -7.877 5.378 12.583 1.00 97.31 170 TRP A N 1
ATOM 1301 C CA . TRP A 1 170 ? -9.215 4.882 12.286 1.00 97.31 170 TRP A CA 1
ATOM 1302 C C . TRP A 1 170 ? -10.326 5.815 12.764 1.00 97.31 170 TRP A C 1
ATOM 1304 O O . TRP A 1 170 ? -10.124 6.641 13.648 1.00 97.31 170 TRP A O 1
ATOM 1314 N N . ALA A 1 171 ? -11.495 5.671 12.146 1.00 95.62 171 ALA A N 1
ATOM 1315 C CA . ALA A 1 171 ? -12.760 6.264 12.562 1.00 95.62 171 ALA A CA 1
ATOM 1316 C C . ALA A 1 171 ? -13.913 5.331 12.155 1.00 95.62 171 ALA A C 1
ATOM 1318 O O . ALA A 1 171 ? -13.794 4.590 11.174 1.00 95.62 171 ALA A O 1
ATOM 1319 N N . GLY A 1 172 ? -15.040 5.390 12.866 1.00 94.06 172 GLY A N 1
ATOM 1320 C CA . GLY A 1 172 ? -16.256 4.635 12.543 1.00 94.06 172 GLY A CA 1
ATOM 1321 C C . GLY A 1 172 ? -16.565 3.510 13.535 1.00 94.06 172 GLY A C 1
ATOM 1322 O O . GLY A 1 172 ? -16.351 3.648 14.732 1.00 94.06 172 GLY A O 1
ATOM 1323 N N . ASP A 1 173 ? -17.129 2.403 13.046 1.00 94.56 173 ASP A N 1
ATOM 1324 C CA . ASP A 1 173 ? -17.533 1.264 13.884 1.00 94.56 173 ASP A CA 1
ATOM 1325 C C . ASP A 1 173 ? -16.325 0.357 14.175 1.00 94.56 173 ASP A C 1
ATOM 1327 O O . ASP A 1 173 ? -15.908 -0.440 13.329 1.00 94.56 173 ASP A O 1
ATOM 1331 N N . GLU A 1 174 ? -15.780 0.483 15.388 1.00 95.75 174 GLU A N 1
ATOM 1332 C CA . GLU A 1 174 ? -14.635 -0.291 15.888 1.00 95.75 174 GLU A CA 1
ATOM 1333 C C . GLU A 1 174 ? -14.814 -1.797 15.670 1.00 95.75 174 GLU A C 1
ATOM 1335 O O . GLU A 1 174 ? -13.920 -2.472 15.156 1.00 95.75 174 GLU A O 1
ATOM 1340 N N . ARG A 1 175 ? -15.991 -2.336 16.009 1.00 94.88 175 ARG A N 1
ATOM 1341 C CA . ARG A 1 175 ? -16.252 -3.774 15.926 1.00 94.88 175 ARG A CA 1
ATOM 1342 C C . ARG A 1 175 ? -16.216 -4.249 14.480 1.00 94.88 175 ARG A C 1
ATOM 1344 O O . ARG A 1 175 ? -15.637 -5.295 14.197 1.00 94.88 175 ARG A O 1
ATOM 1351 N N . ARG A 1 176 ? -16.790 -3.479 13.551 1.00 95.81 176 ARG A N 1
ATOM 1352 C CA . ARG A 1 176 ? -16.734 -3.802 12.114 1.00 95.81 176 ARG A CA 1
ATOM 1353 C C . ARG A 1 176 ? -15.314 -3.744 11.567 1.00 95.81 176 ARG A C 1
ATOM 1355 O O . ARG A 1 176 ? -14.955 -4.596 10.755 1.00 95.81 176 ARG A O 1
ATOM 1362 N N . LEU A 1 177 ? -14.517 -2.765 11.993 1.00 96.94 177 LEU A N 1
ATOM 1363 C CA . LEU A 1 177 ? -13.110 -2.675 11.608 1.00 96.94 177 LEU A CA 1
ATOM 1364 C C . LEU A 1 177 ? -12.318 -3.864 12.155 1.00 96.94 177 LEU A C 1
ATOM 1366 O O . LEU A 1 177 ? -11.627 -4.523 11.385 1.00 96.94 177 LEU A O 1
ATOM 1370 N N . ALA A 1 178 ? -12.480 -4.208 13.434 1.00 96.56 178 ALA A N 1
ATOM 1371 C CA . ALA A 1 178 ? -11.834 -5.366 14.048 1.00 96.56 178 ALA A CA 1
ATOM 1372 C C . ALA A 1 178 ? -12.183 -6.678 13.320 1.00 96.56 178 ALA A C 1
ATOM 1374 O O . ALA A 1 178 ? -11.291 -7.455 12.975 1.00 96.56 178 ALA A O 1
ATOM 1375 N N . GLU A 1 179 ? -13.472 -6.904 13.040 1.00 96.19 179 GLU A N 1
ATOM 1376 C CA . GLU A 1 179 ? -13.960 -8.075 12.301 1.00 96.19 179 GLU A CA 1
ATOM 1377 C C . GLU A 1 179 ? -13.364 -8.139 10.884 1.00 96.19 179 GLU A C 1
ATOM 1379 O O . GLU A 1 179 ? -12.932 -9.205 10.447 1.00 96.19 179 GLU A O 1
ATOM 1384 N N . ALA A 1 180 ? -13.296 -7.009 10.172 1.00 97.31 180 ALA A N 1
ATOM 1385 C CA . ALA A 1 180 ? -12.713 -6.950 8.834 1.00 97.31 180 ALA A CA 1
ATOM 1386 C C . ALA A 1 180 ? -11.196 -7.184 8.851 1.00 97.31 180 ALA A C 1
ATOM 1388 O O . ALA A 1 180 ? -10.689 -7.973 8.055 1.00 97.31 180 ALA A O 1
ATOM 1389 N N . LEU A 1 181 ? -10.474 -6.536 9.767 1.00 96.56 181 LEU A N 1
ATOM 1390 C CA . LEU A 1 181 ? -9.024 -6.668 9.905 1.00 96.56 181 LEU A CA 1
ATOM 1391 C C . LEU A 1 181 ? -8.625 -8.098 10.272 1.00 96.56 181 LEU A C 1
ATOM 1393 O O . LEU A 1 181 ? -7.664 -8.611 9.708 1.00 96.56 181 LEU A O 1
ATOM 1397 N N . ALA A 1 182 ? -9.389 -8.797 11.114 1.00 94.94 182 ALA A N 1
ATOM 1398 C CA . ALA A 1 182 ? -9.104 -10.190 11.464 1.00 94.94 182 ALA A CA 1
ATOM 1399 C C . ALA A 1 182 ? -9.058 -11.135 10.240 1.00 94.94 182 ALA A C 1
ATOM 1401 O O . ALA A 1 182 ? -8.359 -12.151 10.266 1.00 94.94 182 ALA A O 1
ATOM 1402 N N . VAL A 1 183 ? -9.736 -10.789 9.135 1.00 95.50 183 VAL A N 1
ATOM 1403 C CA . VAL A 1 183 ? -9.739 -11.578 7.888 1.00 95.50 183 VAL A CA 1
ATOM 1404 C C . VAL A 1 183 ? -8.360 -11.632 7.222 1.00 95.50 183 VAL A C 1
ATOM 1406 O O . VAL A 1 183 ? -8.079 -12.592 6.503 1.00 95.50 183 VAL A O 1
ATOM 1409 N N . CYS A 1 184 ? -7.465 -10.664 7.465 1.00 92.38 184 CYS A N 1
ATOM 1410 C CA . CYS A 1 184 ? -6.120 -10.705 6.876 1.00 92.38 184 CYS A CA 1
ATOM 1411 C C . CYS A 1 184 ? -5.237 -11.825 7.462 1.00 92.38 184 CYS A C 1
ATOM 1413 O O . CYS A 1 184 ? -4.186 -12.135 6.899 1.00 92.38 184 CYS A O 1
ATOM 1415 N N . GLY A 1 185 ? -5.661 -12.463 8.562 1.00 92.44 185 GLY A N 1
ATOM 1416 C CA . GLY A 1 185 ? -4.910 -13.535 9.220 1.00 92.44 185 GLY A CA 1
ATOM 1417 C C . GLY A 1 185 ? -3.714 -13.044 10.043 1.00 92.44 185 GLY A C 1
ATOM 1418 O O . GLY A 1 185 ? -2.856 -13.853 10.403 1.00 92.44 185 GLY A O 1
ATOM 1419 N N . LEU A 1 186 ? -3.650 -11.740 10.327 1.00 92.50 186 LEU A N 1
ATOM 1420 C CA . LEU A 1 186 ? -2.709 -11.127 11.264 1.00 92.50 186 LEU A CA 1
ATOM 1421 C C . LEU A 1 186 ? -3.339 -10.998 12.653 1.00 92.50 186 LEU A C 1
ATOM 1423 O O . LEU A 1 186 ? -4.560 -11.047 12.811 1.00 92.50 186 LEU A O 1
ATOM 1427 N N . GLY A 1 187 ? -2.496 -10.824 13.674 1.00 95.00 187 GLY A N 1
ATOM 1428 C CA . GLY A 1 187 ? -2.994 -10.425 14.988 1.00 95.00 187 GLY A CA 1
ATOM 1429 C C . GLY A 1 187 ? -3.549 -9.003 14.919 1.00 95.00 187 GLY A C 1
ATOM 1430 O O . GLY A 1 187 ? -2.938 -8.151 14.284 1.00 95.00 187 GLY A O 1
ATOM 1431 N N . VAL A 1 188 ? -4.682 -8.748 15.571 1.00 96.62 188 VAL A N 1
ATOM 1432 C CA . VAL A 1 188 ? -5.279 -7.409 15.671 1.00 96.62 188 VAL A CA 1
ATOM 1433 C C . VAL A 1 188 ? -5.399 -7.051 17.146 1.00 96.62 188 VAL A C 1
ATOM 1435 O O . VAL A 1 188 ? -6.068 -7.766 17.893 1.00 96.62 188 VAL A O 1
ATOM 1438 N N . GLU A 1 189 ? -4.759 -5.963 17.566 1.00 96.88 189 GLU A N 1
ATOM 1439 C CA . GLU A 1 189 ? -5.043 -5.334 18.858 1.00 96.88 189 GLU A CA 1
ATOM 1440 C C . GLU A 1 189 ? -6.089 -4.250 18.631 1.00 96.88 189 GLU A C 1
ATOM 1442 O O . GLU A 1 189 ? -5.858 -3.281 17.903 1.00 96.88 189 GLU A O 1
ATOM 1447 N N . VAL A 1 190 ? -7.265 -4.478 19.209 1.00 95.44 190 VAL A N 1
ATOM 144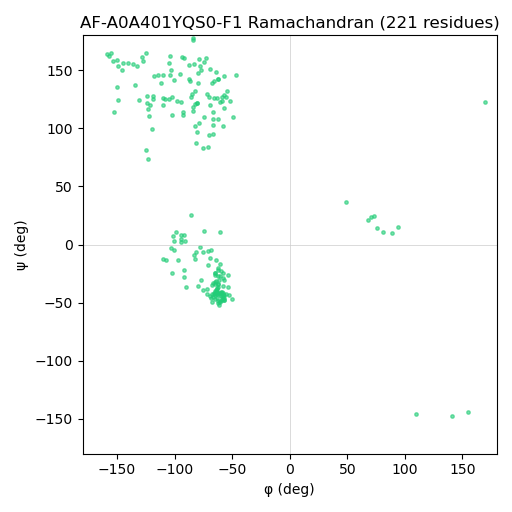8 C CA . VAL A 1 190 ? -8.396 -3.555 19.154 1.00 95.44 190 VAL A CA 1
ATOM 1449 C C . VAL A 1 190 ? -8.186 -2.492 20.234 1.00 95.44 190 VAL A C 1
ATOM 1451 O O . VAL A 1 190 ? -7.843 -2.864 21.361 1.00 95.44 190 VAL A O 1
ATOM 1454 N N . PRO A 1 191 ? -8.340 -1.199 19.915 1.00 92.44 191 PRO A N 1
ATOM 1455 C CA . PRO A 1 191 ? -8.204 -0.141 20.903 1.00 92.44 191 PRO A CA 1
ATOM 1456 C C . PRO A 1 191 ? -9.294 -0.245 21.979 1.00 92.44 191 PRO A C 1
ATOM 1458 O O . PRO A 1 191 ? -10.408 -0.673 21.705 1.00 92.44 191 PRO A O 1
ATOM 1461 N N . ASP A 1 192 ? -8.981 0.169 23.209 1.00 88.88 192 ASP A N 1
ATOM 1462 C CA . ASP A 1 192 ? -9.967 0.237 24.301 1.00 88.88 192 ASP A CA 1
ATOM 1463 C C . ASP A 1 192 ? -10.793 1.550 24.268 1.00 88.88 192 ASP A C 1
ATOM 1465 O O . ASP A 1 192 ? -11.734 1.716 25.050 1.00 88.88 192 ASP A O 1
ATOM 1469 N N . SER A 1 193 ? -10.417 2.514 23.414 1.00 88.88 193 SER A N 1
ATOM 1470 C CA . SER A 1 193 ? -11.122 3.786 23.199 1.00 88.88 193 SER A CA 1
ATOM 1471 C C . SER A 1 193 ? -10.815 4.399 21.826 1.00 88.88 193 SER A C 1
ATOM 1473 O O . SER A 1 193 ? -9.797 4.093 21.210 1.00 88.88 193 SER A O 1
ATOM 1475 N N . GLU A 1 194 ? -11.659 5.331 21.374 1.00 84.50 194 GLU A N 1
ATOM 1476 C CA . GLU A 1 194 ? -11.528 6.020 20.073 1.00 84.50 194 GLU A CA 1
ATOM 1477 C C . GLU A 1 194 ? -10.242 6.862 19.927 1.00 84.50 194 GLU A C 1
ATOM 1479 O O . GLU A 1 194 ? -9.801 7.131 18.813 1.00 84.50 194 GLU A O 1
ATOM 1484 N N . ASP A 1 195 ? -9.602 7.237 21.039 1.00 85.69 195 ASP A N 1
ATOM 1485 C CA . ASP A 1 195 ? -8.340 7.996 21.051 1.00 85.69 195 ASP A CA 1
ATOM 1486 C C . ASP A 1 195 ? -7.091 7.115 20.838 1.00 85.69 195 ASP A C 1
ATOM 1488 O O . ASP A 1 195 ? -5.969 7.621 20.750 1.00 85.69 195 ASP A O 1
ATOM 1492 N N . VAL A 1 196 ? -7.262 5.790 20.802 1.00 93.19 196 VAL A N 1
ATOM 1493 C CA . VAL A 1 196 ? -6.181 4.809 20.645 1.00 93.19 196 VAL A CA 1
ATOM 1494 C C . VAL A 1 196 ? -6.277 4.162 19.266 1.00 93.19 196 VAL A C 1
ATOM 1496 O O . VAL A 1 196 ? -7.359 3.959 18.729 1.00 93.19 196 VAL A O 1
ATOM 1499 N N . VAL A 1 197 ? -5.133 3.833 18.669 1.00 96.00 197 VAL A N 1
ATOM 1500 C CA . VAL A 1 197 ? -5.052 3.219 17.336 1.00 96.00 197 VAL A CA 1
ATOM 1501 C C . VAL A 1 197 ? -5.245 1.703 17.392 1.00 96.00 197 VAL A C 1
ATOM 1503 O O . VAL A 1 197 ? -4.921 1.065 18.394 1.00 96.00 197 VAL A O 1
ATOM 1506 N N . PHE A 1 198 ? -5.697 1.108 16.288 1.00 96.88 198 PHE A N 1
ATOM 1507 C CA . PHE A 1 198 ? -5.541 -0.335 16.089 1.00 96.88 198 PHE A CA 1
ATOM 1508 C C . PHE A 1 198 ? -4.067 -0.671 15.861 1.00 96.88 198 PHE A C 1
ATOM 1510 O O . PHE A 1 198 ? -3.343 0.121 15.255 1.00 96.88 198 PHE A O 1
ATOM 1517 N N . TYR A 1 199 ? -3.651 -1.879 16.239 1.00 97.81 199 TYR A N 1
ATOM 1518 C CA . TYR A 1 199 ? -2.383 -2.445 15.778 1.00 97.81 199 TYR A CA 1
ATOM 1519 C C . TYR A 1 199 ? -2.616 -3.729 14.995 1.00 97.81 199 TYR A C 1
ATOM 1521 O O . TYR A 1 199 ? -3.241 -4.666 15.495 1.00 97.81 199 TYR A O 1
ATOM 1529 N N . LEU A 1 200 ? -2.062 -3.800 13.784 1.00 97.56 200 LEU A N 1
ATOM 1530 C CA . LEU A 1 200 ? -1.817 -5.083 13.134 1.00 97.56 200 LEU A CA 1
ATOM 1531 C C . LEU A 1 200 ? -0.481 -5.619 13.618 1.00 97.56 200 LEU A C 1
ATOM 1533 O O . LEU A 1 200 ? 0.520 -4.910 13.611 1.00 97.56 200 LEU A O 1
ATOM 1537 N N . LEU A 1 201 ? -0.466 -6.866 14.062 1.00 96.69 201 LEU A N 1
ATOM 1538 C CA . LEU A 1 201 ? 0.719 -7.500 14.609 1.00 96.69 201 LEU A CA 1
ATOM 1539 C C . LEU A 1 201 ? 1.364 -8.405 13.561 1.00 96.69 201 LEU A C 1
ATOM 1541 O O . LEU A 1 201 ? 0.636 -9.139 12.881 1.00 96.69 201 LEU A O 1
ATOM 1545 N N . PRO A 1 202 ? 2.709 -8.443 13.505 1.00 94.44 202 PRO A N 1
ATOM 1546 C CA . PRO A 1 202 ? 3.442 -9.444 12.749 1.00 94.44 202 PRO A CA 1
ATOM 1547 C C . PRO A 1 202 ? 2.900 -10.840 13.016 1.00 94.44 202 PRO A C 1
ATOM 1549 O O . PRO A 1 202 ? 2.487 -11.168 14.146 1.00 94.44 202 PRO A O 1
ATOM 1552 N N . ARG A 1 203 ? 2.934 -11.684 11.983 1.00 89.25 203 ARG A N 1
ATOM 1553 C CA . ARG A 1 203 ? 2.629 -13.100 12.158 1.00 89.25 203 ARG A CA 1
ATOM 1554 C C . ARG A 1 203 ? 3.550 -13.642 13.239 1.00 89.25 203 ARG A C 1
ATOM 1556 O O . ARG A 1 203 ? 4.764 -13.467 13.210 1.00 89.25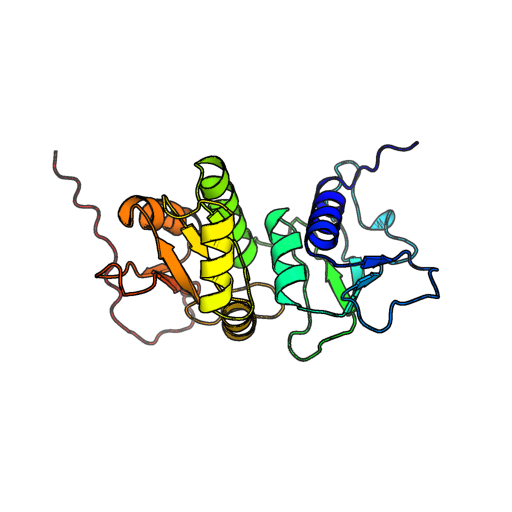 203 ARG A O 1
ATOM 1563 N N . SER A 1 204 ? 2.949 -14.276 14.238 1.00 79.19 20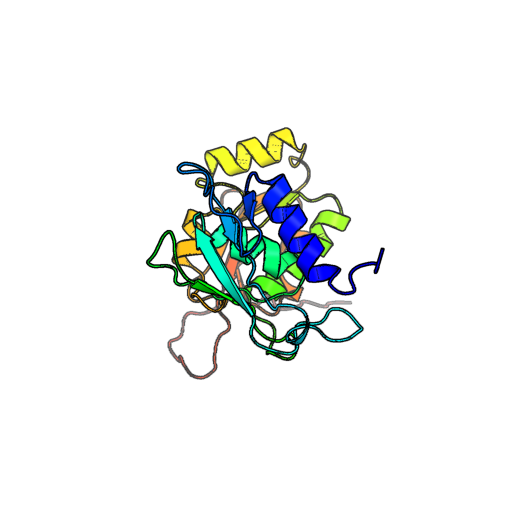4 SER A N 1
ATOM 1564 C CA . SER A 1 204 ? 3.709 -15.001 15.241 1.00 79.19 204 SER A CA 1
ATOM 1565 C C . SER A 1 204 ? 4.261 -16.244 14.565 1.00 79.19 204 SER A C 1
ATOM 1567 O O . SER A 1 204 ? 3.647 -17.308 14.621 1.00 79.19 204 SER A O 1
ATOM 1569 N N . ASP A 1 205 ? 5.394 -16.111 13.886 1.00 61.81 205 ASP A N 1
ATOM 1570 C CA . ASP A 1 205 ? 6.159 -17.281 13.513 1.00 61.81 205 ASP A CA 1
ATOM 1571 C C . ASP A 1 205 ? 6.464 -18.032 14.807 1.00 61.81 205 ASP A C 1
ATOM 1573 O O . ASP A 1 205 ? 6.963 -17.467 15.786 1.00 61.81 205 ASP A O 1
ATOM 1577 N N . ALA A 1 206 ? 6.156 -19.327 14.822 1.00 47.78 206 ALA A N 1
ATOM 1578 C CA . ALA A 1 206 ? 6.396 -20.230 15.945 1.00 47.78 206 ALA A CA 1
ATOM 1579 C C . ALA A 1 206 ? 7.893 -20.358 16.331 1.00 47.78 206 ALA A C 1
ATOM 1581 O O . ALA A 1 206 ? 8.250 -21.222 17.127 1.00 47.78 206 ALA A O 1
ATOM 1582 N N . SER A 1 207 ? 8.768 -19.509 15.783 1.00 42.50 207 SER A N 1
ATOM 1583 C CA . SER A 1 207 ? 10.206 -19.461 16.027 1.00 42.50 207 SER A CA 1
ATOM 1584 C C . SER A 1 207 ? 10.660 -18.324 16.954 1.00 42.50 207 SER A C 1
ATOM 1586 O O . SER A 1 207 ? 11.840 -18.283 17.296 1.00 42.50 207 SER A O 1
ATOM 1588 N N . SER A 1 208 ? 9.768 -17.443 17.416 1.00 42.50 208 SER A N 1
ATOM 1589 C CA . SER A 1 208 ? 10.136 -16.357 18.340 1.00 42.50 208 SER A CA 1
ATOM 1590 C C . SER A 1 208 ? 9.309 -16.429 19.618 1.00 42.50 208 SER A C 1
ATOM 1592 O O . SER A 1 208 ? 8.392 -15.647 19.858 1.00 42.50 208 SER A O 1
ATOM 1594 N N . ALA A 1 209 ? 9.635 -17.411 20.457 1.00 44.25 209 ALA A N 1
ATOM 1595 C CA . ALA A 1 209 ? 9.160 -17.467 21.829 1.00 44.25 209 ALA A CA 1
ATOM 1596 C C . ALA A 1 209 ? 9.760 -16.305 22.639 1.00 44.25 209 ALA A C 1
ATOM 1598 O O . ALA A 1 209 ? 10.903 -16.372 23.081 1.00 44.25 209 ALA A O 1
ATOM 1599 N N . SER A 1 210 ? 8.974 -15.260 22.888 1.00 42.34 210 SER A N 1
ATOM 1600 C CA . SER A 1 210 ? 9.065 -14.500 24.137 1.00 42.34 210 SER A CA 1
ATOM 1601 C C . SER A 1 210 ? 7.709 -13.874 24.437 1.00 42.34 210 SER A C 1
ATOM 1603 O O . SER A 1 210 ? 7.172 -13.091 23.658 1.00 42.34 210 SER A O 1
ATOM 1605 N N . GLY A 1 211 ? 7.111 -14.339 25.531 1.00 46.28 211 GLY A N 1
ATOM 1606 C CA . GLY A 1 211 ? 5.719 -14.111 25.877 1.00 46.28 211 GLY A CA 1
ATOM 1607 C C . GLY A 1 211 ? 5.418 -12.671 26.269 1.00 46.28 211 GLY A C 1
ATOM 1608 O O . GLY A 1 211 ? 5.991 -12.142 27.216 1.00 46.28 211 GLY A O 1
ATOM 1609 N N . VAL A 1 212 ? 4.414 -12.099 25.612 1.00 40.19 212 VAL A N 1
ATOM 1610 C CA . VAL A 1 212 ? 3.565 -11.058 26.189 1.00 40.19 212 VAL A CA 1
ATOM 1611 C C . VAL A 1 212 ? 2.121 -11.470 25.917 1.00 40.19 212 VAL A C 1
ATOM 1613 O O . VAL A 1 212 ? 1.750 -11.783 24.787 1.00 40.19 212 VAL A O 1
ATOM 1616 N N . CYS A 1 213 ? 1.335 -11.563 26.989 1.00 36.97 213 CYS A N 1
ATOM 1617 C CA . CYS A 1 213 ? -0.082 -11.918 26.985 1.00 36.97 213 CYS A CA 1
ATOM 1618 C C . CYS A 1 213 ? -0.870 -11.095 25.951 1.00 36.97 213 CYS A C 1
ATOM 1620 O O . CYS A 1 213 ? -1.122 -9.916 26.178 1.00 36.97 213 CYS A O 1
ATOM 1622 N N . ARG A 1 214 ? -1.328 -11.734 24.868 1.00 46.16 214 ARG A N 1
ATOM 1623 C CA . ARG A 1 214 ? -2.367 -11.185 23.986 1.00 46.16 214 ARG A CA 1
ATOM 1624 C C . ARG A 1 214 ? -3.740 -11.537 24.554 1.00 46.16 214 ARG A C 1
ATOM 1626 O O . ARG A 1 214 ? -4.029 -12.709 24.801 1.00 46.16 214 ARG A O 1
ATOM 1633 N N . ARG A 1 215 ? -4.606 -10.536 24.742 1.00 42.22 215 ARG A N 1
ATOM 1634 C CA . ARG A 1 215 ? -6.051 -10.763 24.883 1.00 42.22 215 ARG A CA 1
ATOM 1635 C C . ARG A 1 215 ? -6.580 -11.189 23.517 1.00 42.22 215 ARG A C 1
ATOM 1637 O O . ARG A 1 215 ? -6.893 -10.363 22.672 1.00 42.22 215 ARG A O 1
ATOM 1644 N N . THR A 1 216 ? -6.653 -12.492 23.293 1.00 48.66 216 THR A N 1
ATOM 1645 C CA . THR A 1 216 ? -7.431 -13.054 22.190 1.00 48.66 216 THR A CA 1
ATOM 1646 C C . THR A 1 216 ? -8.903 -12.760 22.465 1.00 48.66 216 THR A C 1
ATOM 1648 O O . THR A 1 216 ? -9.392 -13.091 23.548 1.00 48.66 216 THR A O 1
ATOM 1651 N N . LEU A 1 217 ? -9.609 -12.146 21.512 1.00 45.78 217 LEU A N 1
ATOM 1652 C CA . LEU A 1 217 ? -11.066 -12.032 21.556 1.00 45.78 217 LEU A CA 1
ATOM 1653 C C . LEU A 1 217 ? -11.652 -13.447 21.639 1.00 45.78 217 LEU A C 1
ATOM 1655 O O . LEU A 1 217 ? -11.678 -14.192 20.660 1.00 45.78 217 LEU A O 1
ATOM 1659 N N . ALA A 1 218 ? -12.069 -13.845 22.838 1.00 41.53 218 ALA A N 1
ATOM 1660 C CA . ALA A 1 218 ? -12.833 -15.060 23.029 1.00 41.53 218 ALA A CA 1
ATOM 1661 C C . ALA A 1 218 ? -14.217 -14.833 22.417 1.00 41.53 218 ALA A C 1
ATOM 1663 O O . ALA A 1 218 ? -14.940 -13.928 22.833 1.00 41.53 218 ALA A O 1
ATOM 1664 N N . SER A 1 219 ? -14.590 -15.654 21.434 1.00 43.12 219 SER A N 1
ATOM 1665 C CA . SER A 1 219 ? -15.960 -15.688 20.938 1.00 43.12 219 SER A CA 1
ATOM 1666 C C . SER A 1 219 ? -16.868 -16.232 22.044 1.00 43.12 219 SER A C 1
ATOM 1668 O O . SER A 1 219 ? -17.016 -17.444 22.216 1.00 43.12 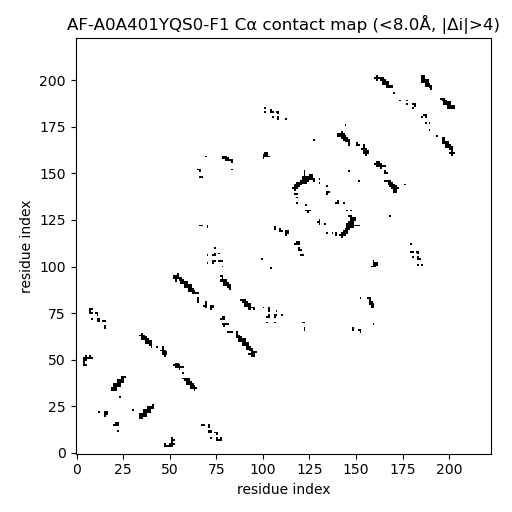219 SER A O 1
ATOM 1670 N N . THR A 1 220 ? -17.487 -15.353 22.822 1.00 41.72 220 THR A N 1
ATOM 1671 C CA . THR A 1 220 ? -18.626 -15.714 23.666 1.00 41.72 220 THR A CA 1
ATOM 1672 C C . THR A 1 220 ? -19.856 -15.859 22.775 1.00 41.72 220 THR A C 1
ATOM 1674 O O . THR A 1 220 ? -20.659 -14.945 22.622 1.00 41.72 220 THR A O 1
ATOM 1677 N N . GLY A 1 221 ? -19.988 -17.034 22.160 1.00 47.25 221 GLY A N 1
ATOM 1678 C CA . GLY A 1 221 ? -21.266 -17.519 21.657 1.00 47.25 221 GLY A CA 1
ATOM 1679 C C . GLY A 1 221 ? -22.072 -18.081 22.825 1.00 47.25 221 GLY A C 1
ATOM 1680 O O . GLY A 1 221 ? -21.766 -19.164 23.319 1.00 47.25 221 GLY A O 1
ATOM 1681 N N . ALA A 1 222 ? -23.074 -17.331 23.274 1.00 50.62 222 ALA A N 1
ATOM 1682 C CA . ALA A 1 222 ? -24.150 -17.815 24.129 1.00 50.62 222 ALA A CA 1
ATOM 1683 C C . ALA A 1 222 ? -25.471 -17.638 23.370 1.00 50.62 222 ALA A C 1
ATOM 1685 O O . ALA A 1 222 ? -25.778 -16.531 22.924 1.00 50.62 222 ALA A O 1
ATOM 1686 N N . GLY A 1 223 ? -26.218 -18.734 23.227 1.00 51.03 223 GLY A N 1
ATOM 1687 C CA . GLY A 1 223 ? -27.520 -18.804 22.565 1.00 51.03 223 GLY A CA 1
ATOM 1688 C C . GLY A 1 223 ? -27.815 -20.207 22.077 1.00 51.03 223 GLY A C 1
ATOM 1689 O O . GLY A 1 223 ? -27.447 -20.487 20.919 1.00 51.03 223 GLY A O 1
#

Nearest PDB structures (foldseek):
  5j16-assembly2_B  TM=5.210E-01  e=8.997E+00  Staphylococcus aureus subsp. aureus MSSA476
  7vkr-assembly3_C  TM=4.263E-01  e=5.212E+00  Drosophila melanogaster